Protein AF-A0A932IJT4-F1 (afdb_monomer)

Sequence (212 aa):
MSSQDPFSKDPFSKSPFDTVPESSPKPSPAPLPPPPKVVSPAAEKIEPTYHLGDVSGSDFSRPTSRPRGSKMPWLITLLSLGAAAGFGWYAYFPARSESEAAKSELETTRRANQMLQQQVETLQGSQKELAAEVERREKELASLQATQEELAKKLDAEIQKGNVLIKQVKGELVVDLVDKILFDSGMAELNEQGKEVLRSVGETFIKVPDKV

Radius of gyration: 54.14 Å; Cα contacts (8 Å, |Δi|>4): 41; chains: 1; bounding box: 125×55×126 Å

Secondary structure (DSSP, 8-state):
-----TT---TTS--TT------PPPPPPPPPPPPP-----------------------------PPSS-S-HHHHHHHHHHHHHHHHHHHHGGGGHHHHHHHHHHHHHHHHHHHHHHHHHHHHHHHHHHHHHHHHHHHHHHHHHHHHHHHHHHHHHHHHTT--EEEEETTEEEEE--GGGTB-TT--SBPHHHHHHHHHHHHHHHHS----

Solvent-accessible surface area (backbone atoms only — not comparable to full-atom values): 13828 Å² total; per-residue (Å²): 140,78,92,80,80,93,81,84,74,76,93,71,86,72,69,94,70,85,72,71,76,79,77,71,81,74,78,75,78,77,78,76,77,78,76,81,80,80,76,74,82,72,90,75,84,82,77,88,80,88,78,93,77,91,76,88,85,86,82,90,80,84,82,90,80,85,80,80,92,65,96,52,66,65,53,55,52,50,50,50,51,48,48,52,52,48,48,47,49,67,66,57,62,72,73,53,63,68,56,52,54,54,49,50,52,50,51,52,51,49,50,51,51,51,52,50,51,53,50,52,52,51,52,53,51,52,51,52,52,52,51,52,50,49,54,52,49,52,51,50,50,51,53,51,49,52,49,50,52,51,51,49,51,54,50,51,52,43,42,72,69,68,73,60,56,75,52,84,56,95,93,45,90,46,76,56,74,65,65,79,53,35,24,52,94,94,48,94,57,71,34,76,63,20,53,54,52,54,47,56,52,52,57,53,54,71,72,45,85,80,85,128

Foldseek 3Di:
DDDDDPPPDDVPPDDPPPDDPPPDPDPDPDPDDDDPPPPDDDDDDDDDDDDDDDDDDDDDDDDDDDDPDDPPVVVVVVVVVVVVVVVCCVVVVVPVPVVVVVVVVVVVVVVVVVVVVVVVVVVVVVVVVVVVVVVVVVVVVVVVVVVVVVVVVVVVVVVVVVQFDWDDDDNDTDTDDDPVQQDDPPDPHGDPRNVVSVVVVVVVVVPDDDDD

Structure (mmCIF, N/CA/C/O backbone):
data_AF-A0A932IJT4-F1
#
_entry.id   AF-A0A932IJT4-F1
#
loop_
_atom_site.group_PDB
_atom_site.id
_atom_site.type_symbol
_atom_site.label_atom_id
_atom_site.label_alt_id
_atom_site.label_comp_id
_atom_site.label_asym_id
_atom_site.label_entity_id
_atom_site.label_seq_id
_atom_site.pdbx_PDB_ins_code
_atom_site.Cartn_x
_atom_site.Cartn_y
_atom_site.Cartn_z
_atom_site.occupancy
_atom_site.B_iso_or_equiv
_atom_site.auth_seq_id
_atom_site.auth_comp_id
_atom_site.auth_asym_id
_atom_site.auth_atom_id
_atom_site.pdbx_PDB_model_num
ATOM 1 N N . MET A 1 1 ? -40.597 -35.856 -8.123 1.00 43.28 1 MET A N 1
ATOM 2 C CA . MET A 1 1 ? -39.491 -35.551 -9.063 1.00 43.28 1 MET A CA 1
ATOM 3 C C . MET A 1 1 ? -39.907 -34.310 -9.838 1.00 43.28 1 MET A C 1
ATOM 5 O O . MET A 1 1 ? -41.010 -34.329 -10.347 1.00 43.28 1 MET A O 1
ATOM 9 N N . SER A 1 2 ? -39.203 -33.190 -9.932 1.00 47.78 2 SER A N 1
ATOM 10 C CA . SER A 1 2 ? -37.851 -32.789 -9.554 1.00 47.78 2 SER A CA 1
ATOM 11 C C . SER A 1 2 ? -37.896 -31.261 -9.400 1.00 47.78 2 SER A C 1
ATOM 13 O O . SER A 1 2 ? -38.481 -30.598 -10.255 1.00 47.78 2 SER A O 1
ATOM 15 N N . SER A 1 3 ? -37.333 -30.714 -8.324 1.00 49.69 3 SER A N 1
ATOM 16 C CA . SER A 1 3 ? -37.175 -29.266 -8.136 1.00 49.69 3 SER A CA 1
ATOM 17 C C . SER A 1 3 ? -36.252 -28.691 -9.215 1.00 49.69 3 SER A C 1
ATOM 19 O O . SER A 1 3 ? -35.240 -29.310 -9.542 1.00 49.69 3 SER A O 1
ATOM 21 N N . GLN A 1 4 ? -36.592 -27.527 -9.769 1.00 50.56 4 GLN A N 1
ATOM 22 C CA . GLN A 1 4 ? -35.686 -26.715 -10.585 1.00 50.56 4 GLN A CA 1
ATOM 23 C C . GLN A 1 4 ? -35.496 -25.368 -9.891 1.00 50.56 4 GLN A C 1
ATOM 25 O O . GLN A 1 4 ? -36.427 -24.569 -9.798 1.00 50.56 4 GLN A O 1
ATOM 30 N N . ASP A 1 5 ? -34.286 -25.163 -9.376 1.00 58.66 5 ASP A N 1
ATOM 31 C CA . ASP A 1 5 ? -33.823 -23.920 -8.771 1.00 58.66 5 ASP A CA 1
ATOM 32 C C . ASP A 1 5 ? -33.687 -22.812 -9.832 1.00 58.66 5 ASP A C 1
ATOM 34 O O . ASP A 1 5 ? -33.044 -23.027 -10.864 1.00 58.66 5 ASP A O 1
ATOM 38 N N . PRO A 1 6 ? -34.229 -21.602 -9.604 1.00 55.41 6 PRO A N 1
ATOM 39 C CA . PRO A 1 6 ? -34.163 -20.518 -10.584 1.00 55.41 6 PRO A CA 1
ATOM 40 C C . PRO A 1 6 ? -32.861 -19.690 -10.549 1.00 55.41 6 PRO A C 1
ATOM 42 O O . PRO A 1 6 ? -32.773 -18.687 -11.253 1.00 55.41 6 PRO A O 1
ATOM 45 N N . PHE A 1 7 ? -31.835 -20.086 -9.784 1.00 55.44 7 PHE A N 1
ATOM 46 C CA . PHE A 1 7 ? -30.630 -19.269 -9.545 1.00 55.44 7 PHE A CA 1
ATOM 47 C C . PHE A 1 7 ? -29.293 -19.932 -9.919 1.00 55.44 7 PHE A C 1
ATOM 49 O O . PHE A 1 7 ? -28.269 -19.634 -9.320 1.00 55.44 7 PHE A O 1
ATOM 56 N N . SER A 1 8 ? -29.259 -20.779 -10.951 1.00 54.34 8 SER A N 1
ATOM 57 C CA . SER A 1 8 ? -27.992 -21.306 -11.489 1.00 54.34 8 SER A CA 1
ATOM 58 C C . SER A 1 8 ? -27.699 -20.759 -12.886 1.00 54.34 8 SER A C 1
ATOM 60 O O . SER A 1 8 ? -27.710 -21.482 -13.882 1.00 54.34 8 SER A O 1
ATOM 62 N N . LYS A 1 9 ? -27.450 -19.454 -12.973 1.00 54.09 9 LYS A N 1
ATOM 63 C CA . LYS A 1 9 ? -26.777 -18.848 -14.127 1.00 54.09 9 LYS A CA 1
ATOM 64 C C . LYS A 1 9 ? -25.693 -17.925 -13.604 1.00 54.09 9 LYS A C 1
ATOM 66 O O . LYS A 1 9 ? -25.900 -16.721 -13.530 1.00 54.09 9 LYS A O 1
ATOM 71 N N . ASP A 1 10 ? -24.555 -18.508 -13.250 1.00 55.56 10 ASP A N 1
ATOM 72 C CA . ASP A 1 10 ? -23.318 -17.765 -13.043 1.00 55.56 10 ASP A CA 1
ATOM 73 C C . ASP A 1 10 ? -22.848 -17.213 -14.398 1.00 55.56 10 ASP A C 1
ATOM 75 O O . ASP A 1 10 ? -22.498 -17.996 -15.287 1.00 55.56 10 ASP A O 1
ATOM 79 N N . PRO A 1 11 ? -22.805 -15.886 -14.608 1.00 54.56 11 PRO A N 1
ATOM 80 C CA . PRO A 1 11 ? -22.319 -15.325 -15.864 1.00 54.56 11 PRO A CA 1
ATOM 81 C C . PRO A 1 11 ? -20.782 -15.238 -15.931 1.00 54.56 11 PRO A C 1
ATOM 83 O O . PRO A 1 11 ? -20.250 -14.676 -16.882 1.00 54.56 11 PRO A O 1
ATOM 86 N N . PHE A 1 12 ? -20.052 -15.804 -14.960 1.00 54.16 12 PHE A N 1
ATOM 87 C CA . PHE A 1 12 ? -18.601 -15.613 -14.810 1.00 54.16 12 PHE A CA 1
ATOM 88 C C . PHE A 1 12 ? -17.749 -16.890 -14.926 1.00 54.16 12 PHE A C 1
ATOM 90 O O . PHE A 1 12 ? -16.573 -16.869 -14.582 1.00 54.16 12 PHE A O 1
ATOM 97 N N . SER A 1 13 ? -18.283 -18.001 -15.446 1.00 54.22 13 SER A N 1
ATOM 98 C CA . SER A 1 13 ? -17.541 -19.279 -15.482 1.00 54.22 13 SER A CA 1
ATOM 99 C C . SER A 1 13 ? -16.636 -19.497 -16.708 1.00 54.22 13 SER A C 1
ATOM 101 O O . SER A 1 13 ? -16.227 -20.621 -16.979 1.00 54.22 13 SER A O 1
ATOM 103 N N . LYS A 1 14 ? -16.279 -18.454 -17.466 1.00 53.09 14 LYS A N 1
ATOM 104 C CA . LYS A 1 14 ? -15.161 -18.540 -18.424 1.00 53.09 14 LYS A CA 1
ATOM 105 C C . LYS A 1 14 ? -14.388 -17.234 -18.436 1.00 53.09 14 LYS A C 1
ATOM 107 O O . LYS A 1 14 ? -14.794 -16.269 -19.080 1.00 53.09 14 LYS A O 1
ATOM 112 N N . SER A 1 15 ? -13.279 -17.213 -17.703 1.00 52.88 15 SER A N 1
ATOM 113 C CA . SER A 1 15 ? -12.279 -16.169 -17.860 1.00 52.88 15 SER A CA 1
ATOM 114 C C . SER A 1 15 ? -11.704 -16.279 -19.286 1.00 52.88 15 SER A C 1
ATOM 116 O O . SER A 1 15 ? -11.413 -17.385 -19.746 1.00 52.88 15 SER A O 1
ATOM 118 N N . PRO A 1 16 ? -11.536 -15.176 -20.033 1.00 55.03 16 PRO A N 1
ATOM 119 C CA . PRO A 1 16 ? -10.891 -15.212 -21.346 1.00 55.03 16 PRO A CA 1
ATOM 120 C C . PRO A 1 16 ? -9.361 -15.403 -21.256 1.00 55.03 16 PRO A C 1
ATOM 122 O O . PRO A 1 16 ? -8.675 -15.270 -22.265 1.00 55.03 16 PRO A O 1
ATOM 125 N N . PHE A 1 17 ? -8.821 -15.706 -20.068 1.00 53.97 17 PHE A N 1
ATOM 126 C CA . PHE A 1 17 ? -7.384 -15.790 -19.795 1.00 53.97 17 PHE A CA 1
ATOM 127 C C . PHE A 1 17 ? -6.853 -17.221 -19.625 1.00 53.97 17 PHE A C 1
ATOM 129 O O . PHE A 1 17 ? -5.640 -17.402 -19.552 1.00 53.97 17 PHE A O 1
ATOM 136 N N . ASP A 1 18 ? -7.709 -18.247 -19.658 1.00 49.94 18 ASP A N 1
ATOM 137 C CA . ASP A 1 18 ? -7.291 -19.649 -19.472 1.00 49.94 18 ASP A CA 1
ATOM 138 C C . ASP A 1 18 ? -6.704 -20.308 -20.734 1.00 49.94 18 ASP A C 1
ATOM 140 O O . ASP A 1 18 ? -6.610 -21.528 -20.841 1.00 49.94 18 ASP A O 1
ATOM 144 N N . THR A 1 19 ? -6.284 -19.523 -21.725 1.00 57.25 19 THR A N 1
ATOM 145 C CA . THR A 1 19 ? -5.492 -20.037 -22.849 1.00 57.25 19 THR A CA 1
ATOM 146 C C . THR A 1 19 ? -4.202 -19.247 -22.945 1.00 57.25 19 THR A C 1
ATOM 148 O O . THR A 1 19 ? -4.017 -18.404 -23.818 1.00 57.25 19 THR A O 1
ATOM 151 N N . VAL A 1 20 ? -3.293 -19.531 -22.015 1.00 55.94 20 VAL A N 1
ATOM 152 C CA . VAL A 1 20 ? -1.873 -19.263 -22.227 1.00 55.94 20 VAL A CA 1
ATOM 153 C C . VAL A 1 20 ? -1.434 -20.217 -23.342 1.00 55.94 20 VAL A C 1
ATOM 155 O O . VAL A 1 20 ? -1.495 -21.430 -23.134 1.00 55.94 20 VAL A O 1
ATOM 158 N N . PRO A 1 21 ? -1.035 -19.743 -24.536 1.00 54.41 21 PRO A N 1
ATOM 159 C CA . PRO A 1 21 ? -0.352 -20.621 -25.465 1.00 54.41 21 PRO A CA 1
ATOM 160 C C . PRO A 1 21 ? 0.938 -21.062 -24.780 1.00 54.41 21 PRO A C 1
ATOM 162 O O . PRO A 1 21 ? 1.770 -20.229 -24.415 1.00 54.41 21 PRO A O 1
ATOM 165 N N . GLU A 1 22 ? 1.063 -22.369 -24.566 1.00 56.34 22 GLU A N 1
ATOM 166 C CA . GLU A 1 22 ? 2.286 -23.013 -24.113 1.00 56.34 22 GLU A CA 1
ATOM 167 C C . GLU A 1 22 ? 3.453 -22.458 -24.935 1.00 56.34 22 GLU A C 1
ATOM 169 O O . GLU A 1 22 ? 3.545 -22.679 -26.149 1.00 56.34 22 GLU A O 1
ATOM 174 N N . SER A 1 23 ? 4.299 -21.646 -24.293 1.00 54.50 23 SER A N 1
ATOM 175 C CA . SER A 1 23 ? 5.459 -21.077 -24.957 1.00 54.50 23 SER A CA 1
ATOM 176 C C . SER A 1 23 ? 6.425 -22.226 -25.203 1.00 54.50 23 SER A C 1
ATOM 178 O O . SER A 1 23 ? 7.117 -22.714 -24.312 1.00 54.50 23 SER A O 1
ATOM 180 N N . SER A 1 24 ? 6.403 -22.726 -26.437 1.00 59.03 24 SER A N 1
ATOM 181 C CA . SER A 1 24 ? 7.397 -23.678 -26.906 1.00 59.03 24 SER A CA 1
ATOM 182 C C . SER A 1 24 ? 8.779 -23.096 -26.595 1.00 59.03 24 SER A C 1
ATOM 184 O O . SER A 1 24 ? 9.017 -21.922 -26.912 1.00 59.03 24 SER A O 1
ATOM 186 N N . PRO A 1 25 ? 9.691 -23.858 -25.969 1.00 60.44 25 PRO A N 1
ATOM 187 C CA . PRO A 1 25 ? 11.006 -23.343 -25.641 1.00 60.44 25 PRO A CA 1
ATOM 188 C C . PRO A 1 25 ? 11.696 -22.943 -26.944 1.00 60.44 25 PRO A C 1
ATOM 190 O O . PRO A 1 25 ? 11.925 -23.766 -27.832 1.00 60.44 25 PRO A O 1
ATOM 193 N N . LYS A 1 26 ? 11.993 -21.648 -27.077 1.00 63.03 26 LYS A N 1
ATOM 194 C CA . LYS A 1 26 ? 12.785 -21.113 -28.185 1.00 63.03 26 LYS A CA 1
ATOM 195 C C . LYS A 1 26 ? 14.102 -21.902 -28.229 1.00 63.03 26 LYS A C 1
ATOM 197 O O . LYS A 1 26 ? 14.728 -22.039 -27.174 1.00 63.03 26 LYS A O 1
ATOM 202 N N . PRO A 1 27 ? 14.532 -22.441 -29.386 1.00 61.66 27 PRO A N 1
ATOM 203 C CA . PRO A 1 27 ? 15.786 -23.176 -29.449 1.00 61.66 27 PRO A CA 1
ATOM 204 C C . PRO A 1 27 ? 16.912 -22.263 -28.967 1.00 61.66 27 PRO A C 1
ATOM 206 O O . PRO A 1 27 ? 17.042 -21.125 -29.427 1.00 61.66 27 PRO A O 1
ATOM 209 N N . SER A 1 28 ? 17.678 -22.761 -27.996 1.00 69.44 28 SER A N 1
ATOM 210 C CA . SER A 1 28 ? 18.870 -22.092 -27.480 1.00 69.44 28 SER A CA 1
ATOM 211 C C . SER A 1 28 ? 19.757 -21.676 -28.660 1.00 69.44 28 SER A C 1
ATOM 213 O O . SER A 1 28 ? 19.952 -22.495 -29.567 1.00 69.44 28 SER A O 1
ATOM 215 N N . PRO A 1 29 ? 20.265 -20.429 -28.712 1.00 68.50 29 PRO A N 1
ATOM 216 C CA . PRO A 1 29 ? 21.141 -20.013 -29.796 1.00 68.50 29 PRO A CA 1
ATOM 217 C C . PRO A 1 29 ? 22.346 -20.955 -29.839 1.00 68.50 29 PRO A C 1
ATOM 219 O O . PRO A 1 29 ? 22.983 -21.206 -28.814 1.00 68.50 29 PRO A O 1
ATOM 222 N N . ALA A 1 30 ? 22.624 -21.514 -31.019 1.00 73.00 30 ALA A N 1
ATOM 223 C CA . ALA A 1 30 ? 23.771 -22.388 -31.219 1.00 73.00 30 ALA A CA 1
ATOM 224 C C . ALA A 1 30 ? 25.045 -21.697 -30.695 1.00 73.00 30 ALA A C 1
ATOM 226 O O . ALA A 1 30 ? 25.208 -20.490 -30.909 1.00 73.00 30 ALA A O 1
ATOM 227 N N . PRO A 1 31 ? 25.940 -22.423 -30.001 1.00 72.19 31 PRO A N 1
ATOM 228 C CA . PRO A 1 31 ? 27.178 -21.840 -29.513 1.00 72.19 31 PRO A CA 1
ATOM 229 C C . PRO A 1 31 ? 27.960 -21.257 -30.692 1.00 72.19 31 PRO A C 1
ATOM 231 O O . PRO A 1 31 ? 28.094 -21.895 -31.739 1.00 72.19 31 PRO A O 1
ATOM 234 N N . LEU A 1 32 ? 28.446 -20.026 -30.517 1.00 74.12 32 LEU A N 1
ATOM 235 C CA . LEU A 1 32 ? 29.279 -19.344 -31.502 1.00 74.12 32 LEU A CA 1
ATOM 236 C C . LEU A 1 32 ? 30.446 -20.263 -31.911 1.00 74.12 32 LEU A C 1
ATOM 238 O O . LEU A 1 32 ? 31.033 -20.910 -31.035 1.00 74.12 32 LEU A O 1
ATOM 242 N N . PRO A 1 33 ? 30.803 -20.337 -33.208 1.00 76.56 33 PRO A N 1
ATOM 243 C CA . PRO A 1 33 ? 31.968 -21.105 -33.622 1.00 76.56 33 PRO A CA 1
ATOM 244 C C . PRO A 1 33 ? 33.211 -20.569 -32.893 1.00 76.56 33 PRO A C 1
ATOM 246 O O . PRO A 1 33 ? 33.334 -19.352 -32.710 1.00 76.56 33 PRO A O 1
ATOM 249 N N . PRO A 1 34 ? 34.134 -21.446 -32.454 1.00 73.62 34 PRO A N 1
ATOM 250 C CA . PRO A 1 34 ? 35.344 -20.995 -31.787 1.00 73.62 34 PRO A CA 1
ATOM 251 C C . PRO A 1 34 ? 36.140 -20.078 -32.728 1.00 73.62 34 PRO A C 1
ATOM 253 O O . PRO A 1 34 ? 36.161 -20.321 -33.941 1.00 73.62 34 PRO A O 1
ATOM 256 N N . PRO A 1 35 ? 36.808 -19.036 -32.201 1.00 67.94 35 PRO A N 1
ATOM 257 C CA . PRO A 1 35 ? 37.640 -18.174 -33.026 1.00 67.94 35 PRO A CA 1
ATOM 258 C C . PRO A 1 35 ? 38.721 -19.012 -33.730 1.00 67.94 35 PRO A C 1
ATOM 260 O O . PRO A 1 35 ? 39.213 -19.987 -33.145 1.00 67.94 35 PRO A O 1
ATOM 263 N N . PRO A 1 36 ? 39.115 -18.662 -34.970 1.00 65.50 36 PRO A N 1
ATOM 264 C CA . PRO A 1 36 ? 40.198 -19.360 -35.644 1.00 65.50 36 PRO A CA 1
ATOM 265 C C . PRO A 1 36 ? 41.450 -19.289 -34.768 1.00 65.50 36 PRO A C 1
ATOM 267 O O . PRO A 1 36 ? 41.830 -18.217 -34.293 1.00 65.50 36 PRO A O 1
ATOM 270 N N . LYS A 1 37 ? 42.073 -20.448 -34.520 1.00 59.41 37 LYS A N 1
ATOM 271 C CA . LYS A 1 37 ? 43.321 -20.524 -33.760 1.00 59.41 37 LYS A CA 1
ATOM 272 C C . LYS A 1 37 ? 44.352 -19.647 -34.460 1.00 59.41 37 LYS A C 1
ATOM 274 O O . LYS A 1 37 ? 44.772 -19.950 -35.575 1.00 59.41 37 LYS A O 1
ATOM 279 N N . VAL A 1 38 ? 44.756 -18.572 -33.792 1.00 56.62 38 VAL A N 1
ATOM 280 C CA . VAL A 1 38 ? 45.934 -17.796 -34.169 1.00 56.62 38 VAL A CA 1
ATOM 281 C C . VAL A 1 38 ? 47.129 -18.715 -33.952 1.00 56.62 38 VAL A C 1
ATOM 283 O O . VAL A 1 38 ? 47.596 -18.900 -32.831 1.00 56.62 38 VAL A O 1
ATOM 286 N N . VAL A 1 39 ? 47.583 -19.360 -35.022 1.00 53.09 39 VAL A N 1
ATOM 287 C CA . VAL A 1 39 ? 48.882 -20.022 -35.026 1.00 53.09 39 VAL A CA 1
ATOM 288 C C . VAL A 1 39 ? 49.911 -18.906 -35.136 1.00 53.09 39 VAL A C 1
ATOM 290 O O . VAL A 1 39 ? 50.175 -18.391 -36.220 1.00 53.09 39 VAL A O 1
ATOM 293 N N . SER A 1 40 ? 50.447 -18.488 -33.990 1.00 53.25 40 SER A N 1
ATOM 294 C CA . SER A 1 40 ? 51.690 -17.724 -33.939 1.00 53.25 40 SER A CA 1
ATOM 295 C C . SER A 1 40 ? 52.771 -18.533 -34.664 1.00 53.25 40 SER A C 1
ATOM 297 O O . SER A 1 40 ? 53.006 -19.677 -34.265 1.00 53.25 40 SER A O 1
ATOM 299 N N . PRO A 1 41 ? 53.435 -18.003 -35.706 1.00 47.19 41 PRO A N 1
ATOM 300 C CA . PRO A 1 41 ? 54.552 -18.705 -36.308 1.00 47.19 41 PRO A CA 1
ATOM 301 C C . PRO A 1 41 ? 55.716 -18.668 -35.315 1.00 47.19 41 PRO A C 1
ATOM 303 O O . PRO A 1 41 ? 56.326 -17.626 -35.072 1.00 47.19 41 PRO A O 1
ATOM 306 N N . ALA A 1 42 ? 55.980 -19.819 -34.699 1.00 44.62 42 ALA A N 1
ATOM 307 C CA . ALA A 1 42 ? 57.222 -20.075 -33.999 1.00 44.62 42 ALA A CA 1
ATOM 308 C C . ALA A 1 42 ? 58.373 -19.944 -35.003 1.00 44.62 42 ALA A C 1
ATOM 310 O O . ALA A 1 42 ? 58.299 -20.434 -36.129 1.00 44.62 42 ALA A O 1
ATOM 311 N N . ALA A 1 43 ? 59.418 -19.238 -34.586 1.00 53.31 43 ALA A N 1
ATOM 312 C CA . ALA A 1 43 ? 60.647 -19.086 -35.337 1.00 53.31 43 ALA A CA 1
ATOM 313 C C . ALA A 1 43 ? 61.299 -20.460 -35.542 1.00 53.31 43 ALA A C 1
ATOM 315 O O . ALA A 1 43 ? 61.941 -20.985 -34.634 1.00 53.31 43 ALA A O 1
ATOM 316 N N . GLU A 1 44 ? 61.141 -21.032 -36.734 1.00 46.25 44 GLU A N 1
ATOM 317 C CA . GLU A 1 44 ? 61.867 -22.228 -37.139 1.00 46.25 44 GLU A CA 1
ATOM 318 C C . GLU A 1 44 ? 63.018 -21.825 -38.059 1.00 46.25 44 GLU A C 1
ATOM 320 O O . GLU A 1 44 ? 62.853 -21.235 -39.128 1.00 46.25 44 GLU A O 1
ATOM 325 N N . LYS A 1 45 ? 64.221 -22.060 -37.541 1.00 54.28 45 LYS A N 1
ATOM 326 C CA . LYS A 1 45 ? 65.504 -21.732 -38.142 1.00 54.28 45 LYS A CA 1
ATOM 327 C C . LYS A 1 45 ? 65.758 -22.704 -39.294 1.00 54.28 45 LYS A C 1
ATOM 329 O O . LYS A 1 45 ? 66.056 -23.868 -39.064 1.00 54.28 45 LYS A O 1
ATOM 334 N N . ILE A 1 46 ? 65.633 -22.222 -40.524 1.00 48.16 46 ILE A N 1
ATOM 335 C CA . ILE A 1 46 ? 65.872 -23.019 -41.729 1.00 48.16 46 ILE A CA 1
ATOM 336 C C . ILE A 1 46 ? 67.381 -23.018 -42.020 1.00 48.16 46 ILE A C 1
ATOM 338 O O . ILE A 1 46 ? 67.934 -21.985 -42.397 1.00 48.16 46 ILE A O 1
ATOM 342 N N . GLU A 1 47 ? 68.054 -24.159 -41.849 1.00 48.78 47 GLU A N 1
ATOM 343 C CA . GLU A 1 47 ? 69.357 -24.409 -42.481 1.00 48.78 47 GLU A CA 1
ATOM 344 C C . GLU A 1 47 ? 69.135 -24.955 -43.901 1.00 48.78 47 GLU A C 1
ATOM 346 O O . GLU A 1 47 ? 68.388 -25.922 -44.069 1.00 48.78 47 GLU A O 1
ATOM 351 N N . PRO A 1 48 ? 69.749 -24.376 -44.949 1.00 48.22 48 PRO A N 1
ATOM 352 C CA . PRO A 1 48 ? 69.576 -24.883 -46.301 1.00 48.22 48 PRO A CA 1
ATOM 353 C C . PRO A 1 48 ? 70.542 -26.047 -46.566 1.00 48.22 48 PRO A C 1
ATOM 355 O O . PRO A 1 48 ? 71.753 -25.851 -46.663 1.00 48.22 48 PRO A O 1
ATOM 358 N N . THR A 1 49 ? 70.006 -27.259 -46.735 1.00 49.38 49 THR A N 1
ATOM 359 C CA . THR A 1 49 ? 70.733 -28.374 -47.364 1.00 49.38 49 THR A CA 1
ATOM 360 C C . THR A 1 49 ? 70.439 -28.363 -48.861 1.00 49.38 49 THR A C 1
ATOM 362 O O . THR A 1 49 ? 69.286 -28.428 -49.285 1.00 49.38 49 THR A O 1
ATOM 365 N N . TYR A 1 50 ? 71.493 -28.228 -49.661 1.00 46.50 50 TYR A N 1
ATOM 366 C CA . TYR A 1 50 ? 71.433 -28.139 -51.115 1.00 46.50 50 TYR A CA 1
ATOM 367 C C . TYR A 1 50 ? 71.134 -29.503 -51.741 1.00 46.50 50 TYR A C 1
ATOM 369 O O . TYR A 1 50 ? 71.870 -30.462 -51.514 1.00 46.50 50 TYR A O 1
ATOM 377 N N . HIS A 1 51 ? 70.133 -29.555 -52.619 1.00 49.47 51 HIS A N 1
ATOM 378 C CA . HIS A 1 51 ? 70.047 -30.587 -53.646 1.00 49.47 51 HIS A CA 1
ATOM 379 C C . HIS A 1 51 ? 70.156 -29.943 -55.026 1.00 49.47 51 HIS A C 1
ATOM 381 O O . HIS A 1 51 ? 69.400 -29.044 -55.389 1.00 49.47 51 HIS A O 1
ATOM 387 N N . LEU A 1 52 ? 71.173 -30.406 -55.748 1.00 52.12 52 LEU A N 1
ATOM 388 C CA . LEU A 1 52 ? 71.533 -30.039 -57.107 1.00 52.12 52 LEU A CA 1
ATOM 389 C C . LEU A 1 52 ? 70.500 -30.643 -58.070 1.00 52.12 52 LEU A C 1
ATOM 391 O O . LEU A 1 52 ? 70.342 -31.861 -58.119 1.00 52.12 52 LEU A O 1
ATOM 395 N N . GLY A 1 53 ? 69.810 -29.793 -58.825 1.00 45.25 53 GLY A N 1
ATOM 396 C CA . GLY A 1 53 ? 68.878 -30.184 -59.878 1.00 45.25 53 GLY A CA 1
ATOM 397 C C . GLY A 1 53 ? 68.976 -29.191 -61.026 1.00 45.25 53 GLY A C 1
ATOM 398 O O . GLY A 1 53 ? 68.526 -28.055 -60.911 1.00 45.25 53 GLY A O 1
ATOM 399 N N . ASP A 1 54 ? 69.641 -29.628 -62.087 1.00 52.41 54 ASP A N 1
ATOM 400 C CA . ASP A 1 54 ? 69.841 -28.944 -63.360 1.00 52.41 54 ASP A CA 1
ATOM 401 C C . ASP A 1 54 ? 68.513 -28.767 -64.107 1.00 52.41 54 ASP A C 1
ATOM 403 O O . ASP A 1 54 ? 67.825 -29.755 -64.362 1.00 52.41 54 ASP A O 1
ATOM 407 N N . VAL A 1 55 ? 68.179 -27.526 -64.479 1.00 49.97 55 VAL A N 1
ATOM 408 C CA . VAL A 1 55 ? 67.340 -27.239 -65.649 1.00 49.97 55 VAL A CA 1
ATOM 409 C C . VAL A 1 55 ? 67.840 -25.949 -66.307 1.00 49.97 55 VAL A C 1
ATOM 411 O O . VAL A 1 55 ? 67.533 -24.841 -65.874 1.00 49.97 55 VAL A O 1
ATOM 414 N N . SER A 1 56 ? 68.668 -26.142 -67.334 1.00 42.31 56 SER A N 1
ATOM 415 C CA . SER A 1 56 ? 68.589 -25.543 -68.678 1.00 42.31 56 SER A CA 1
ATOM 416 C C . SER A 1 56 ? 67.919 -24.163 -68.806 1.00 42.31 56 SER A C 1
ATOM 418 O O . SER A 1 56 ? 66.729 -23.986 -68.549 1.00 42.31 56 SER A O 1
ATOM 420 N N . GLY A 1 57 ? 68.713 -23.186 -69.245 1.00 44.22 57 GLY A N 1
ATOM 421 C CA . GLY A 1 57 ? 68.354 -21.774 -69.260 1.00 44.22 57 GLY A CA 1
ATOM 422 C C . GLY A 1 57 ? 67.510 -21.282 -70.433 1.00 44.22 57 GLY A C 1
ATOM 423 O O . GLY A 1 57 ? 67.351 -21.956 -71.441 1.00 44.22 57 GLY A O 1
ATOM 424 N N . SER A 1 58 ? 67.071 -20.030 -70.303 1.00 47.72 58 SER A N 1
ATOM 425 C CA . SER A 1 58 ? 67.317 -18.964 -71.282 1.00 47.72 58 SER A CA 1
ATOM 426 C C . SER A 1 58 ? 66.853 -17.607 -70.729 1.00 47.72 58 SER A C 1
ATOM 428 O O . SER A 1 58 ? 65.796 -17.490 -70.115 1.00 47.72 58 SER A O 1
ATOM 430 N N . ASP A 1 59 ? 67.679 -16.601 -71.006 1.00 43.72 59 ASP A N 1
ATOM 431 C CA . ASP A 1 59 ? 67.365 -15.174 -71.128 1.00 43.72 59 ASP A CA 1
ATOM 432 C C . ASP A 1 59 ? 67.313 -14.283 -69.879 1.00 43.72 59 ASP A C 1
ATOM 434 O O . ASP A 1 59 ? 66.299 -13.892 -69.303 1.00 43.72 59 ASP A O 1
ATOM 438 N N . PHE A 1 60 ? 68.531 -13.851 -69.567 1.00 50.97 60 PHE A N 1
ATOM 439 C CA . PHE A 1 60 ? 68.902 -12.630 -68.881 1.00 50.97 60 PHE A CA 1
ATOM 440 C C . PHE A 1 60 ? 68.370 -11.386 -69.619 1.00 50.97 60 PHE A C 1
ATOM 442 O O . PHE A 1 60 ? 68.743 -11.117 -70.758 1.00 50.97 60 PHE A O 1
ATOM 449 N N . SER A 1 61 ? 67.581 -10.557 -68.937 1.00 50.31 61 SER A N 1
ATOM 450 C CA . SER A 1 61 ? 67.509 -9.114 -69.197 1.00 50.31 61 SER A CA 1
ATOM 451 C C . SER A 1 61 ? 67.012 -8.389 -67.951 1.00 50.31 61 SER A C 1
ATOM 453 O O . SER A 1 61 ? 65.828 -8.390 -67.627 1.00 50.31 61 SER A O 1
ATOM 455 N N . ARG A 1 62 ? 67.939 -7.738 -67.244 1.00 52.09 62 ARG A N 1
ATOM 456 C CA . ARG A 1 62 ? 67.621 -6.574 -66.411 1.00 52.09 62 ARG A CA 1
ATOM 457 C C . ARG A 1 62 ? 67.934 -5.333 -67.236 1.00 52.09 62 ARG A C 1
ATOM 459 O O . ARG A 1 62 ? 69.002 -5.272 -67.843 1.00 52.09 62 ARG A O 1
ATOM 466 N N . PRO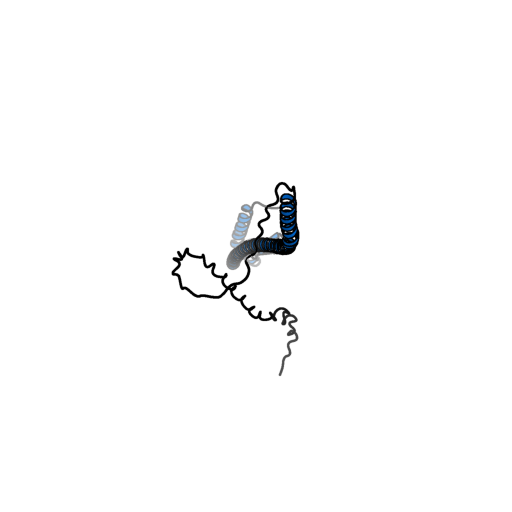 A 1 63 ? 67.113 -4.289 -67.112 1.00 46.88 63 PRO A N 1
ATOM 467 C CA . PRO A 1 63 ? 67.735 -3.029 -66.760 1.00 46.88 63 PRO A CA 1
ATOM 468 C C . PRO A 1 63 ? 67.122 -2.457 -65.488 1.00 46.88 63 PRO A C 1
ATOM 470 O O . PRO A 1 63 ? 65.915 -2.327 -65.309 1.00 46.88 63 PRO A O 1
ATOM 473 N N . THR A 1 64 ? 68.023 -2.099 -64.586 1.00 64.00 64 THR A N 1
ATOM 474 C CA . THR A 1 64 ? 67.789 -1.185 -63.481 1.00 64.00 64 THR A CA 1
ATOM 475 C C . THR A 1 64 ? 67.394 0.188 -64.013 1.00 64.00 64 THR A C 1
ATOM 477 O O . THR A 1 64 ? 68.141 0.780 -64.790 1.00 64.00 64 THR A O 1
ATOM 480 N N . SER A 1 65 ? 66.313 0.761 -63.497 1.00 51.22 65 SER A N 1
ATOM 481 C CA . SER A 1 65 ? 66.081 2.201 -63.600 1.00 51.22 65 SER A CA 1
ATOM 482 C C . SER A 1 65 ? 65.531 2.744 -62.284 1.00 51.22 65 SER A C 1
ATOM 484 O O . SER A 1 65 ? 64.335 2.691 -62.013 1.00 51.22 65 SER A O 1
ATOM 486 N N . ARG A 1 66 ? 66.433 3.295 -61.463 1.00 64.56 66 ARG A N 1
ATOM 487 C CA . ARG A 1 66 ? 66.099 4.366 -60.515 1.00 64.56 66 ARG A CA 1
ATOM 488 C C . ARG A 1 66 ? 66.052 5.674 -61.311 1.00 64.56 66 ARG A C 1
ATOM 490 O O . ARG A 1 66 ? 67.096 6.033 -61.860 1.00 64.56 66 ARG A O 1
ATOM 497 N N . PRO A 1 67 ? 64.947 6.433 -61.349 1.00 55.00 67 PRO A N 1
ATOM 498 C CA . PRO A 1 67 ? 65.026 7.806 -61.804 1.00 55.00 67 PRO A CA 1
ATOM 499 C C . PRO A 1 67 ? 65.408 8.719 -60.633 1.00 55.00 67 PRO A C 1
ATOM 501 O O . PRO A 1 67 ? 64.816 8.696 -59.553 1.00 55.00 67 PRO A O 1
ATOM 504 N N . ARG A 1 68 ? 66.438 9.530 -60.875 1.00 53.25 68 ARG A N 1
ATOM 505 C CA . ARG A 1 68 ? 66.763 10.729 -60.103 1.00 53.25 68 ARG A CA 1
ATOM 506 C C . ARG A 1 68 ? 65.605 11.729 -60.210 1.00 53.25 68 ARG A C 1
ATOM 508 O O . ARG A 1 68 ? 65.061 11.917 -61.290 1.00 53.25 68 ARG A O 1
ATOM 515 N N . GLY A 1 69 ? 65.293 12.393 -59.096 1.00 58.84 69 GLY A N 1
ATOM 516 C CA . GLY A 1 69 ? 64.646 13.708 -59.055 1.00 58.84 69 GLY A CA 1
ATOM 517 C C . GLY A 1 69 ? 63.323 13.854 -59.808 1.00 58.84 69 GLY A C 1
ATOM 518 O O . GLY A 1 69 ? 63.233 14.683 -60.703 1.00 58.84 69 GLY A O 1
ATOM 519 N N . SER A 1 70 ? 62.276 13.128 -59.410 1.00 64.12 70 SER A N 1
ATOM 520 C CA . SER A 1 70 ? 60.910 13.504 -59.786 1.00 64.12 70 SER A CA 1
ATOM 521 C C . SER A 1 70 ? 60.068 13.699 -58.540 1.00 64.12 70 SER A C 1
ATOM 523 O O . SER A 1 70 ? 60.058 12.850 -57.652 1.00 64.12 70 SER A O 1
ATOM 525 N N . LYS A 1 71 ? 59.334 14.812 -58.485 1.00 61.47 71 LYS A N 1
ATOM 526 C CA . LYS A 1 71 ? 58.291 15.089 -57.491 1.00 61.47 71 LYS A CA 1
ATOM 527 C C . LYS A 1 71 ? 57.046 14.227 -57.779 1.00 61.47 71 LYS A C 1
ATOM 529 O O . LYS A 1 71 ? 55.941 14.741 -57.802 1.00 61.47 71 LYS A O 1
ATOM 534 N N . MET A 1 72 ? 57.203 12.934 -58.043 1.00 58.91 72 MET A N 1
ATOM 535 C CA . MET A 1 72 ? 56.105 11.992 -58.293 1.00 58.91 72 MET A CA 1
ATOM 536 C C . MET A 1 72 ? 55.965 10.832 -57.285 1.00 58.91 72 MET A C 1
ATOM 538 O O . MET A 1 72 ? 54.857 10.306 -57.213 1.00 58.91 72 MET A O 1
ATOM 542 N N . PRO A 1 73 ? 56.947 10.451 -56.429 1.00 68.12 73 PRO A N 1
ATOM 543 C CA . PRO A 1 73 ? 56.686 9.428 -55.415 1.00 68.12 73 PRO A CA 1
ATOM 544 C C . PRO A 1 73 ? 55.761 9.948 -54.302 1.00 68.12 73 PRO A C 1
ATOM 546 O O . PRO A 1 73 ? 54.943 9.186 -53.802 1.00 68.12 73 PRO A O 1
ATOM 549 N N . TRP A 1 74 ? 55.801 11.249 -53.978 1.00 71.38 74 TRP A N 1
ATOM 550 C CA . TRP A 1 74 ? 54.896 11.848 -52.981 1.00 71.38 74 TRP A CA 1
ATOM 551 C C . TRP A 1 74 ? 53.432 11.911 -53.449 1.00 71.38 74 TRP A C 1
ATOM 553 O O . TRP A 1 74 ? 52.522 11.856 -52.625 1.00 71.38 74 TRP A O 1
ATOM 563 N N . LEU A 1 75 ? 53.191 11.992 -54.764 1.00 80.62 75 LEU A N 1
ATOM 564 C CA . LEU A 1 75 ? 51.835 11.987 -55.318 1.00 80.62 75 LEU A CA 1
ATOM 565 C C . LEU A 1 75 ? 51.182 10.611 -55.172 1.00 80.62 75 LEU A C 1
ATOM 567 O O . LEU A 1 75 ? 50.018 10.527 -54.798 1.00 80.62 75 LEU A O 1
ATOM 571 N N . ILE A 1 76 ? 51.936 9.530 -55.395 1.00 81.12 76 ILE A N 1
ATOM 572 C CA . ILE A 1 76 ? 51.423 8.161 -55.240 1.00 81.12 76 ILE A CA 1
ATOM 573 C C . ILE A 1 76 ? 51.163 7.849 -53.760 1.00 81.12 76 ILE A C 1
ATOM 575 O O . ILE A 1 76 ? 50.146 7.240 -53.432 1.00 81.12 76 ILE A O 1
ATOM 579 N N . THR A 1 77 ? 52.028 8.302 -52.847 1.00 82.75 77 THR A N 1
ATOM 580 C CA . THR A 1 77 ? 51.800 8.101 -51.407 1.00 82.75 77 THR A CA 1
ATOM 581 C C . THR A 1 77 ? 50.616 8.916 -50.892 1.00 82.75 77 THR A C 1
ATOM 583 O O . THR A 1 77 ? 49.841 8.394 -50.097 1.00 82.75 77 THR A O 1
ATOM 586 N N . LEU A 1 78 ? 50.416 10.153 -51.366 1.00 87.50 78 LEU A N 1
ATOM 587 C CA . LEU A 1 78 ? 49.220 10.938 -51.034 1.00 87.50 78 LEU A CA 1
ATOM 588 C C . LEU A 1 78 ? 47.941 10.333 -51.612 1.00 87.50 78 LEU A C 1
ATOM 590 O O . LEU A 1 78 ? 46.922 10.319 -50.929 1.00 87.50 78 LEU A O 1
ATOM 594 N N . LEU A 1 79 ? 47.991 9.799 -52.833 1.00 89.12 79 LEU A N 1
ATOM 595 C CA . LEU A 1 79 ? 46.849 9.127 -53.446 1.00 89.12 79 LEU A CA 1
ATOM 596 C C .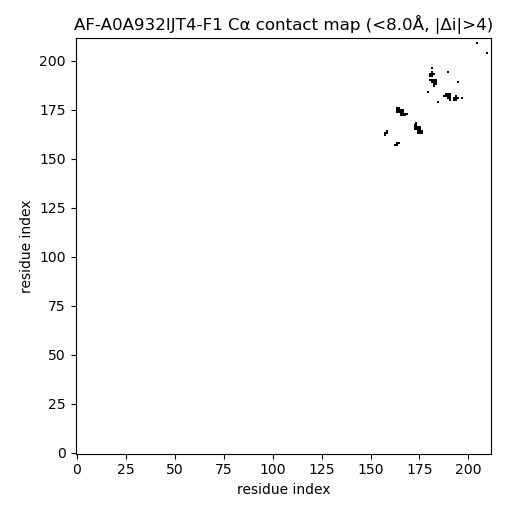 LEU A 1 79 ? 46.475 7.850 -52.682 1.00 89.12 79 LEU A C 1
ATOM 598 O O . LEU A 1 79 ? 45.300 7.618 -52.420 1.00 89.12 79 LEU A O 1
ATOM 602 N N . SER A 1 80 ? 47.465 7.055 -52.273 1.00 85.94 80 SER A N 1
ATOM 603 C CA . SER A 1 80 ? 47.251 5.850 -51.462 1.00 85.94 80 SER A CA 1
ATOM 604 C C . SER A 1 80 ? 46.721 6.183 -50.061 1.00 85.94 80 SER A C 1
ATOM 606 O O . SER A 1 80 ? 45.781 5.548 -49.588 1.00 85.94 80 SER A O 1
ATOM 608 N N . LEU A 1 81 ? 47.243 7.235 -49.418 1.00 90.44 81 LEU A N 1
ATOM 609 C CA . LEU A 1 81 ? 46.749 7.699 -48.119 1.00 90.44 81 LEU A CA 1
ATOM 610 C C . LEU A 1 81 ? 45.323 8.264 -48.218 1.00 90.44 81 LEU A C 1
ATOM 612 O O . LEU A 1 81 ? 44.498 8.002 -47.348 1.00 90.44 81 LEU A O 1
ATOM 616 N N . GLY A 1 82 ? 45.012 8.977 -49.302 1.00 86.69 82 GLY A N 1
ATOM 617 C CA . GLY A 1 82 ? 43.661 9.438 -49.615 1.00 86.69 82 GLY A CA 1
ATOM 618 C C . GLY A 1 82 ? 42.699 8.285 -49.904 1.00 86.69 82 GLY A C 1
ATOM 619 O O . GLY A 1 82 ? 41.565 8.314 -49.441 1.00 86.69 82 GLY A O 1
ATOM 620 N N . ALA A 1 83 ? 43.155 7.237 -50.595 1.00 88.62 83 ALA A N 1
ATOM 621 C CA . ALA A 1 83 ? 42.367 6.033 -50.843 1.00 88.62 83 ALA A CA 1
ATOM 622 C C . ALA A 1 83 ? 42.118 5.232 -49.556 1.00 88.62 83 ALA A C 1
ATOM 624 O O . ALA A 1 83 ? 40.999 4.787 -49.335 1.00 88.62 83 ALA A O 1
ATOM 625 N N . ALA A 1 84 ? 43.108 5.104 -48.667 1.00 85.38 84 ALA A N 1
ATOM 626 C CA . ALA A 1 84 ? 42.939 4.460 -47.364 1.00 85.38 84 ALA A CA 1
ATOM 627 C C . ALA A 1 84 ? 42.022 5.271 -46.433 1.00 85.38 84 ALA A C 1
ATOM 629 O O . ALA A 1 84 ? 41.158 4.700 -45.771 1.00 85.38 84 ALA A O 1
ATOM 630 N N . ALA A 1 85 ? 42.155 6.601 -46.420 1.00 86.25 85 ALA A N 1
ATOM 631 C CA . ALA A 1 85 ? 41.267 7.489 -45.672 1.00 86.25 85 ALA A CA 1
ATOM 632 C C . ALA A 1 85 ? 39.840 7.486 -46.241 1.00 86.25 85 ALA A C 1
ATOM 634 O O . ALA A 1 85 ? 38.880 7.447 -45.478 1.00 86.25 85 ALA A O 1
ATOM 635 N N . GLY A 1 86 ? 39.689 7.470 -47.567 1.00 85.88 86 GLY A N 1
ATOM 636 C CA . GLY A 1 86 ? 38.404 7.384 -48.258 1.00 85.88 86 GLY A CA 1
ATOM 637 C C . GLY A 1 86 ? 37.737 6.021 -48.095 1.00 85.88 86 GLY A C 1
ATOM 638 O O . GLY A 1 86 ? 36.534 5.967 -47.885 1.00 85.88 86 GLY A O 1
ATOM 639 N N . PHE A 1 87 ? 38.501 4.926 -48.111 1.00 83.06 87 PHE A N 1
ATOM 640 C CA . PHE A 1 87 ? 38.003 3.578 -47.831 1.00 83.06 87 PHE A CA 1
ATOM 641 C C . PHE A 1 87 ? 37.624 3.420 -46.358 1.00 83.06 87 PHE A C 1
ATOM 643 O O . PHE A 1 87 ? 36.566 2.880 -46.055 1.00 83.06 87 PHE A O 1
ATOM 650 N N . GLY A 1 88 ? 38.432 3.965 -45.445 1.00 81.50 88 GLY A N 1
ATOM 651 C CA . GLY A 1 88 ? 38.089 4.080 -44.031 1.00 81.50 88 GLY A CA 1
ATOM 652 C C . GLY A 1 88 ? 36.808 4.887 -43.831 1.00 81.50 88 GLY A C 1
ATOM 653 O O . GLY A 1 88 ? 35.904 4.419 -43.157 1.00 81.50 88 GLY A O 1
ATOM 654 N N . TRP A 1 89 ? 36.667 6.046 -44.477 1.00 78.12 89 TRP A N 1
ATOM 655 C CA . TRP A 1 89 ? 35.439 6.844 -44.441 1.00 78.12 89 TRP A CA 1
ATOM 656 C C . TRP A 1 89 ? 34.244 6.076 -45.024 1.00 78.12 89 TRP A C 1
ATOM 658 O O . TRP A 1 89 ? 33.199 5.999 -44.390 1.00 78.12 89 TRP A O 1
ATOM 668 N N . TYR A 1 90 ? 34.397 5.464 -46.198 1.00 81.81 90 TYR A N 1
ATOM 669 C CA . TYR A 1 90 ? 33.338 4.737 -46.902 1.00 81.81 90 TYR A CA 1
ATOM 670 C C . TYR A 1 90 ? 32.865 3.495 -46.132 1.00 81.81 90 TYR A C 1
ATOM 672 O O . TYR A 1 90 ? 31.666 3.242 -46.054 1.00 81.81 90 TYR A O 1
ATOM 680 N N . ALA A 1 91 ? 33.787 2.750 -45.517 1.00 78.25 91 ALA A N 1
ATOM 681 C CA . ALA A 1 91 ? 33.482 1.534 -44.767 1.00 78.25 91 ALA A CA 1
ATOM 682 C C . ALA A 1 91 ? 33.106 1.786 -43.292 1.00 78.25 91 ALA A C 1
ATOM 684 O O . ALA A 1 91 ? 32.362 0.996 -42.718 1.00 78.25 91 ALA A O 1
ATOM 685 N N . TYR A 1 92 ? 33.580 2.870 -42.663 1.00 69.62 92 TYR A N 1
ATOM 686 C CA . TYR A 1 92 ? 33.326 3.169 -41.242 1.00 69.62 92 TYR A CA 1
ATOM 687 C C . TYR A 1 92 ? 32.064 4.014 -41.004 1.00 69.62 92 TYR A C 1
ATOM 689 O O . TYR A 1 92 ? 31.501 3.999 -39.910 1.00 69.62 92 TYR A O 1
ATOM 697 N N . PHE A 1 93 ? 31.589 4.749 -42.012 1.00 67.50 93 PHE A N 1
ATOM 698 C CA . PHE A 1 93 ? 30.394 5.588 -41.897 1.00 67.50 93 PHE A CA 1
ATOM 699 C C . PHE A 1 93 ? 29.071 4.823 -41.645 1.00 67.50 93 PHE A C 1
ATOM 701 O O . PHE A 1 93 ? 28.279 5.306 -40.832 1.00 67.50 93 PHE A O 1
ATOM 708 N N . PRO A 1 94 ? 28.803 3.639 -42.245 1.00 69.69 94 PRO A N 1
ATOM 709 C CA . PRO A 1 94 ? 27.521 2.952 -42.055 1.00 69.69 94 PRO A CA 1
ATOM 710 C C . PRO A 1 94 ? 27.383 2.184 -40.724 1.00 69.69 94 PRO A C 1
ATOM 712 O O . PRO A 1 94 ? 26.281 1.779 -40.377 1.00 69.69 94 PRO A O 1
ATOM 715 N N . ALA A 1 95 ? 28.445 2.023 -39.928 1.00 70.31 95 ALA A N 1
ATOM 716 C CA . ALA A 1 95 ? 28.437 1.171 -38.728 1.00 70.31 95 ALA A CA 1
ATOM 717 C C . ALA A 1 95 ? 27.809 1.803 -37.459 1.00 70.31 95 ALA A C 1
ATOM 719 O O . ALA A 1 95 ? 27.906 1.234 -36.372 1.00 70.31 95 ALA A O 1
ATOM 720 N N . ARG A 1 96 ? 27.186 2.988 -37.548 1.00 64.94 96 ARG A N 1
ATOM 721 C CA . ARG A 1 96 ? 26.600 3.687 -36.381 1.00 64.94 96 ARG A CA 1
ATOM 722 C C . ARG A 1 96 ? 25.088 3.508 -36.232 1.00 64.94 96 ARG A C 1
ATOM 724 O O . ARG A 1 96 ? 24.602 3.562 -35.104 1.00 64.94 96 ARG A O 1
ATOM 731 N N . SER A 1 97 ? 24.352 3.272 -37.319 1.00 69.75 97 SER A N 1
ATOM 732 C CA . SER A 1 97 ? 22.878 3.284 -37.318 1.00 69.75 97 SER A CA 1
ATOM 733 C C . SER A 1 97 ? 22.255 2.143 -36.509 1.00 69.75 97 SER A C 1
ATOM 735 O O . SER A 1 97 ? 21.303 2.375 -35.768 1.00 69.75 97 SER A O 1
ATOM 737 N N . GLU A 1 98 ? 22.818 0.935 -36.575 1.00 75.81 98 GLU A N 1
ATOM 738 C CA . GLU A 1 98 ? 22.311 -0.222 -35.818 1.00 75.81 98 GLU A CA 1
ATOM 739 C C . GLU A 1 98 ? 22.528 -0.064 -34.306 1.00 75.81 98 GLU A C 1
ATOM 741 O O . GLU A 1 98 ? 21.697 -0.477 -33.497 1.00 75.81 98 GLU A O 1
ATOM 746 N N . SER A 1 99 ? 23.611 0.614 -33.909 1.00 73.31 99 SER A N 1
ATOM 747 C CA . SER A 1 99 ? 23.917 0.847 -32.496 1.00 73.31 99 SER A CA 1
ATOM 748 C C . SER A 1 99 ? 22.967 1.852 -31.846 1.00 73.31 99 SER A C 1
ATOM 750 O O . SER A 1 99 ? 22.654 1.717 -30.668 1.00 73.31 99 SER A O 1
ATOM 752 N N . GLU A 1 100 ? 22.481 2.841 -32.600 1.00 80.94 100 GLU A N 1
ATOM 753 C CA . GLU A 1 100 ? 21.548 3.843 -32.077 1.00 80.94 100 GLU A CA 1
ATOM 754 C C . GLU A 1 100 ? 20.146 3.255 -31.889 1.00 80.94 100 GLU A C 1
ATOM 756 O O . GLU A 1 100 ? 19.515 3.500 -30.862 1.00 80.94 100 GLU A O 1
ATOM 761 N N . ALA A 1 101 ? 19.694 2.397 -32.811 1.00 84.12 101 ALA A N 1
ATOM 762 C CA . ALA A 1 101 ? 18.438 1.667 -32.657 1.00 84.12 101 ALA A CA 1
ATOM 763 C C . ALA A 1 101 ? 18.474 0.753 -31.420 1.00 84.12 101 ALA A C 1
ATOM 765 O O . ALA A 1 101 ? 17.601 0.855 -30.557 1.00 84.12 101 ALA A O 1
ATOM 766 N N . ALA A 1 102 ? 19.536 -0.047 -31.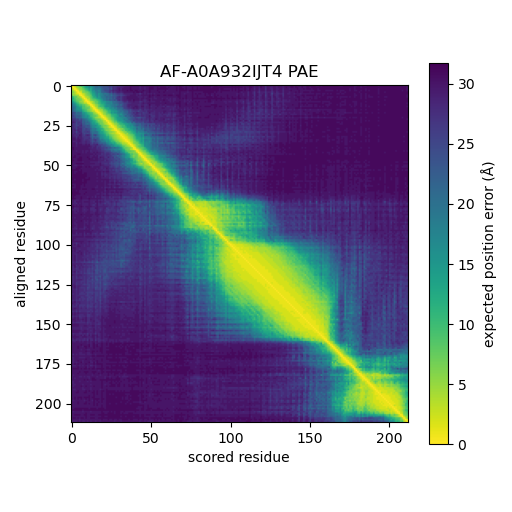272 1.00 86.06 102 ALA A N 1
ATOM 767 C CA . ALA A 1 102 ? 19.710 -0.938 -30.126 1.00 86.06 102 ALA A CA 1
ATOM 768 C C . ALA A 1 102 ? 19.823 -0.181 -28.788 1.00 86.06 102 ALA A C 1
ATOM 770 O O . ALA A 1 102 ? 19.246 -0.599 -27.784 1.00 86.06 102 ALA A O 1
ATOM 771 N N . LYS A 1 103 ? 20.522 0.965 -28.754 1.00 89.88 103 LYS A N 1
ATOM 772 C CA . LYS A 1 103 ? 20.568 1.834 -27.563 1.00 89.88 103 LYS A CA 1
ATOM 773 C C . LYS A 1 103 ? 19.196 2.413 -27.238 1.00 89.88 103 LYS A C 1
ATOM 775 O O . LYS A 1 103 ? 18.818 2.433 -26.072 1.00 89.88 103 LYS A O 1
ATOM 780 N N . SER A 1 104 ? 18.455 2.871 -28.247 1.00 91.38 104 SER A N 1
ATOM 781 C CA . SER A 1 104 ? 17.122 3.441 -28.046 1.00 91.38 104 SER A CA 1
ATOM 782 C C . SER A 1 104 ? 16.157 2.412 -27.458 1.00 91.38 104 SER A C 1
ATOM 784 O O . SER A 1 104 ? 15.435 2.725 -26.516 1.00 91.38 104 SER A O 1
ATOM 786 N N . GLU A 1 105 ? 16.225 1.165 -27.928 1.00 91.62 105 GLU A N 1
ATOM 787 C CA . GLU A 1 105 ? 15.400 0.062 -27.440 1.00 91.62 105 GLU A CA 1
ATOM 788 C C . GLU A 1 105 ? 15.785 -0.348 -26.008 1.00 91.62 105 GLU A C 1
ATOM 790 O O . GLU A 1 105 ? 14.919 -0.605 -25.163 1.00 91.62 105 GLU A O 1
ATOM 795 N N . LEU A 1 106 ? 17.086 -0.348 -25.694 1.00 92.88 106 LEU A N 1
ATOM 796 C CA . LEU A 1 106 ? 17.578 -0.574 -24.336 1.00 92.88 106 LEU A CA 1
ATOM 797 C C . LEU A 1 106 ? 17.083 0.520 -23.383 1.00 92.88 106 LEU A C 1
ATOM 799 O O . LEU A 1 106 ? 16.612 0.212 -22.291 1.00 92.88 106 LEU A O 1
ATOM 803 N N . GLU A 1 107 ? 17.147 1.785 -23.798 1.00 94.75 107 GLU A N 1
ATOM 804 C CA . GLU A 1 107 ? 16.651 2.925 -23.023 1.00 94.75 107 GLU A CA 1
ATOM 805 C C . GLU A 1 107 ? 15.136 2.846 -22.806 1.00 94.75 107 GLU A C 1
ATOM 807 O O . GLU A 1 107 ? 14.667 3.024 -21.681 1.00 94.75 107 GLU A O 1
ATOM 812 N N . THR A 1 108 ? 14.347 2.514 -23.834 1.00 95.12 108 THR A N 1
ATOM 813 C CA . THR A 1 108 ? 12.893 2.344 -23.678 1.00 95.12 108 THR A CA 1
ATOM 814 C C . THR A 1 108 ? 12.559 1.190 -22.745 1.00 95.12 108 THR A C 1
ATOM 816 O O . THR A 1 108 ? 11.716 1.335 -21.862 1.00 95.12 108 THR A O 1
ATOM 819 N N . THR A 1 109 ? 13.263 0.066 -22.879 1.00 94.62 109 THR A N 1
ATOM 820 C CA . THR A 1 109 ? 13.072 -1.110 -22.023 1.00 94.62 109 THR A CA 1
ATOM 821 C C . THR A 1 109 ? 13.492 -0.819 -20.586 1.00 94.62 109 THR A C 1
ATOM 823 O O . THR A 1 109 ? 12.844 -1.259 -19.636 1.00 94.62 109 THR A O 1
ATOM 826 N N . ARG A 1 110 ? 14.558 -0.037 -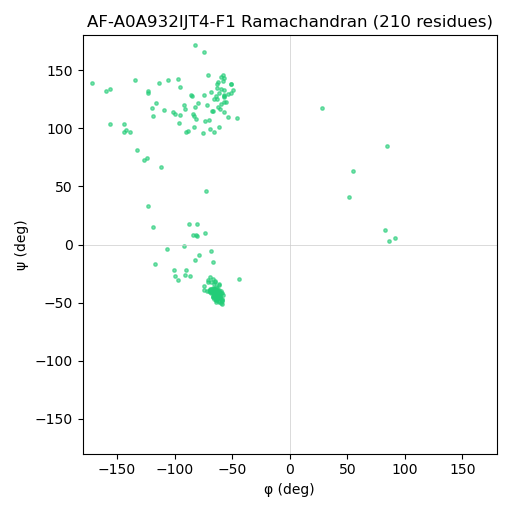20.397 1.00 96.44 110 ARG A N 1
ATOM 827 C CA . ARG A 1 110 ? 15.022 0.398 -19.079 1.00 96.44 110 ARG A CA 1
ATOM 828 C C . ARG A 1 110 ? 14.013 1.327 -18.416 1.00 96.44 110 ARG A C 1
ATOM 830 O O . ARG A 1 110 ? 13.696 1.116 -17.250 1.00 96.44 110 ARG A O 1
ATOM 837 N N . ARG A 1 111 ? 13.462 2.294 -19.155 1.00 96.81 111 ARG A N 1
ATOM 838 C CA . ARG A 1 111 ? 12.393 3.178 -18.662 1.00 96.81 111 ARG A CA 1
ATOM 839 C C . ARG A 1 111 ? 11.140 2.392 -18.300 1.00 96.81 111 ARG A C 1
ATOM 841 O O . ARG A 1 111 ? 10.599 2.599 -17.221 1.00 96.81 111 ARG A O 1
ATOM 848 N N . ALA A 1 112 ? 10.718 1.456 -19.149 1.00 95.31 112 ALA A N 1
ATOM 849 C CA . ALA A 1 112 ? 9.584 0.588 -18.855 1.00 95.31 112 ALA A CA 1
ATOM 850 C C . ALA A 1 112 ? 9.825 -0.224 -17.573 1.00 95.31 112 ALA A C 1
ATOM 852 O O . ALA A 1 112 ? 8.986 -0.210 -16.679 1.00 95.31 112 ALA A O 1
ATOM 853 N N . ASN A 1 113 ? 10.998 -0.849 -17.425 1.00 96.31 113 ASN A N 1
ATOM 854 C CA . ASN A 1 113 ? 11.356 -1.566 -16.199 1.00 96.31 113 ASN A CA 1
ATOM 855 C C . ASN A 1 113 ? 11.362 -0.659 -14.964 1.00 96.31 113 ASN A C 1
ATOM 857 O O . ASN A 1 113 ? 10.846 -1.061 -13.928 1.00 96.31 113 ASN A O 1
ATOM 861 N N . GLN A 1 114 ? 11.889 0.564 -15.062 1.00 97.06 114 GLN A N 1
ATOM 862 C CA . GLN A 1 114 ? 11.852 1.533 -13.962 1.00 97.06 114 GLN A CA 1
ATOM 863 C C . GLN A 1 114 ? 10.415 1.907 -13.583 1.00 97.06 114 GLN A C 1
ATOM 865 O O . GLN A 1 114 ? 10.080 1.928 -12.402 1.00 97.06 114 GLN A O 1
ATOM 870 N N . MET A 1 115 ? 9.544 2.138 -14.568 1.00 96.94 115 MET A N 1
ATOM 871 C CA . MET A 1 115 ? 8.129 2.424 -14.318 1.00 96.94 115 MET A CA 1
ATOM 872 C C . MET A 1 115 ? 7.398 1.228 -13.704 1.00 96.94 115 MET A C 1
ATOM 874 O O . MET A 1 115 ? 6.550 1.411 -12.833 1.00 96.94 115 MET A O 1
ATOM 878 N N . LEU A 1 116 ? 7.703 0.001 -14.135 1.00 96.62 116 LEU A N 1
ATOM 879 C CA . LEU A 1 116 ? 7.153 -1.205 -13.515 1.00 96.62 116 LEU A CA 1
ATOM 880 C C . LEU A 1 116 ? 7.656 -1.361 -12.076 1.00 96.62 116 LEU A C 1
ATOM 882 O O . LEU A 1 116 ? 6.862 -1.658 -11.191 1.00 96.62 116 LEU A O 1
ATOM 886 N N . GLN A 1 117 ? 8.942 -1.115 -11.821 1.00 96.62 117 GLN A N 1
ATOM 887 C CA . GLN A 1 117 ? 9.513 -1.160 -10.472 1.00 96.62 117 GLN A CA 1
ATOM 888 C C . GLN A 1 117 ? 8.847 -0.142 -9.541 1.00 96.62 117 GLN A C 1
ATOM 890 O O . GLN A 1 117 ? 8.439 -0.509 -8.443 1.00 96.62 117 GLN A O 1
ATOM 895 N N . GLN A 1 118 ? 8.644 1.095 -10.000 1.00 96.88 118 GLN A N 1
ATOM 896 C CA . GLN A 1 118 ? 7.930 2.126 -9.239 1.00 96.88 118 GLN A CA 1
ATOM 897 C C . GLN A 1 118 ? 6.475 1.738 -8.950 1.00 96.88 118 GLN A C 1
ATOM 899 O O . GLN A 1 118 ? 5.979 1.965 -7.846 1.00 96.88 118 GLN A O 1
ATOM 904 N N . GLN A 1 119 ? 5.782 1.129 -9.916 1.00 95.75 119 GLN A N 1
ATOM 905 C CA . GLN A 1 119 ? 4.422 0.628 -9.707 1.00 95.75 119 GLN A CA 1
ATOM 906 C C . GLN A 1 119 ? 4.388 -0.503 -8.680 1.00 95.75 119 GLN A C 1
ATOM 908 O O . GLN A 1 119 ? 3.530 -0.491 -7.803 1.00 95.75 119 GLN A O 1
ATOM 913 N N . VAL A 1 120 ? 5.326 -1.451 -8.748 1.00 96.88 120 VAL A N 1
ATOM 914 C CA . VAL A 1 120 ? 5.431 -2.538 -7.766 1.00 96.88 120 VAL A CA 1
ATOM 915 C C . VAL A 1 120 ? 5.687 -1.977 -6.371 1.00 96.88 120 VAL A C 1
ATOM 917 O O . VAL A 1 120 ? 5.010 -2.382 -5.432 1.00 96.88 120 VAL A O 1
ATOM 920 N N . GLU A 1 121 ? 6.603 -1.020 -6.229 1.00 96.75 121 GLU A N 1
ATOM 921 C CA . GLU A 1 121 ? 6.895 -0.382 -4.943 1.00 96.75 121 GLU A CA 1
ATOM 922 C C . GLU A 1 121 ? 5.674 0.366 -4.390 1.00 96.75 121 GLU A C 1
ATOM 924 O O . GLU A 1 121 ? 5.317 0.198 -3.224 1.00 96.75 121 GLU A O 1
ATOM 929 N N . THR A 1 122 ? 4.969 1.111 -5.244 1.00 96.12 122 THR A N 1
ATOM 930 C CA . THR A 1 122 ? 3.741 1.831 -4.870 1.00 96.12 122 THR A CA 1
ATOM 931 C C . THR A 1 122 ? 2.640 0.863 -4.435 1.00 96.12 122 THR A C 1
ATOM 933 O O . THR A 1 122 ? 2.020 1.050 -3.388 1.00 96.12 122 THR A O 1
ATOM 936 N N . LEU A 1 123 ? 2.415 -0.210 -5.200 1.00 95.69 123 LEU A N 1
ATOM 937 C CA . LEU A 1 123 ? 1.416 -1.228 -4.879 1.00 95.69 123 LEU A CA 1
ATOM 938 C C . LEU A 1 123 ? 1.760 -1.959 -3.580 1.00 95.69 123 LEU A C 1
ATOM 940 O O . LEU A 1 123 ? 0.886 -2.143 -2.737 1.00 95.69 123 LEU A O 1
ATOM 944 N N . GLN A 1 124 ? 3.025 -2.325 -3.376 1.00 95.44 124 GLN A N 1
ATOM 945 C CA . GLN A 1 124 ? 3.482 -2.938 -2.129 1.00 95.44 124 GLN A CA 1
ATOM 946 C C . GLN A 1 124 ? 3.336 -1.992 -0.933 1.00 95.44 124 GLN A C 1
ATOM 948 O O . GLN A 1 124 ? 2.937 -2.440 0.141 1.00 95.44 124 GLN A O 1
ATOM 953 N N . GLY A 1 125 ? 3.620 -0.698 -1.111 1.00 96.62 125 GLY A N 1
ATOM 954 C CA . GLY A 1 125 ? 3.374 0.330 -0.100 1.00 96.62 125 GLY A CA 1
ATOM 955 C C . GLY A 1 125 ? 1.897 0.398 0.280 1.00 96.62 125 GLY A C 1
ATOM 956 O O . GLY A 1 125 ? 1.561 0.242 1.452 1.00 96.62 125 GLY A O 1
ATOM 957 N N . SER A 1 126 ? 1.015 0.503 -0.719 1.00 93.44 126 SER A N 1
ATOM 958 C CA . SER A 1 126 ? -0.435 0.543 -0.498 1.00 93.44 126 SER A CA 1
ATOM 959 C C . SER A 1 126 ? -0.969 -0.727 0.174 1.00 93.44 126 SER A C 1
ATOM 961 O O . SER A 1 126 ? -1.787 -0.638 1.082 1.00 93.44 126 SER A O 1
ATOM 963 N N . GLN A 1 127 ? -0.469 -1.914 -0.192 1.00 94.06 127 GLN A N 1
ATOM 964 C CA . GLN A 1 127 ? -0.866 -3.164 0.458 1.00 94.06 127 GLN A CA 1
ATOM 965 C C . GLN A 1 127 ? -0.479 -3.196 1.934 1.00 94.06 127 GLN A C 1
ATOM 967 O O . GLN A 1 127 ? -1.278 -3.625 2.760 1.00 94.06 127 GLN A O 1
ATOM 972 N N . LYS A 1 128 ? 0.734 -2.747 2.277 1.00 95.50 128 LYS A N 1
ATOM 973 C CA . LYS A 1 128 ? 1.186 -2.685 3.673 1.00 95.50 128 LYS A CA 1
ATOM 974 C C . LYS A 1 128 ? 0.348 -1.708 4.489 1.00 95.50 128 LYS A C 1
ATOM 976 O O . LYS A 1 128 ? -0.007 -2.021 5.619 1.00 95.50 128 LYS A O 1
ATOM 981 N N . GLU A 1 129 ? 0.022 -0.554 3.915 1.00 95.50 129 GLU A N 1
ATOM 982 C CA . GLU A 1 129 ? -0.833 0.443 4.559 1.00 95.50 129 GLU A CA 1
ATOM 983 C C . GLU A 1 129 ? -2.252 -0.094 4.786 1.00 95.50 129 GLU A C 1
ATOM 985 O O . GLU A 1 129 ? -2.760 -0.025 5.903 1.00 95.50 129 GLU A O 1
ATOM 990 N N . LEU A 1 130 ? -2.858 -0.715 3.768 1.00 94.75 130 LEU A N 1
ATOM 991 C CA . LEU A 1 130 ? -4.172 -1.347 3.892 1.00 94.75 130 LEU A CA 1
ATOM 992 C C . LEU A 1 130 ? -4.164 -2.483 4.920 1.00 94.75 130 LEU A C 1
ATOM 994 O O . LEU A 1 130 ? -5.085 -2.573 5.724 1.00 94.75 130 LEU A O 1
ATOM 998 N N . ALA A 1 131 ? -3.133 -3.331 4.926 1.00 94.69 131 ALA A N 1
ATOM 999 C CA . ALA A 1 131 ? -3.009 -4.411 5.901 1.00 94.69 131 ALA A CA 1
ATOM 1000 C C . ALA A 1 131 ? -2.907 -3.873 7.338 1.00 94.69 131 ALA A C 1
ATOM 1002 O O . ALA A 1 131 ? -3.575 -4.386 8.233 1.00 94.69 131 ALA A O 1
ATOM 1003 N N . ALA A 1 132 ? -2.127 -2.809 7.552 1.00 95.56 132 ALA A N 1
ATOM 1004 C CA . ALA A 1 132 ? -2.011 -2.161 8.856 1.00 95.56 132 ALA A CA 1
ATOM 1005 C C . ALA A 1 132 ? -3.329 -1.500 9.300 1.00 95.56 132 ALA A C 1
ATOM 1007 O O . ALA A 1 132 ? -3.699 -1.585 10.473 1.00 95.56 132 ALA A O 1
ATOM 1008 N N . GLU A 1 133 ? -4.060 -0.866 8.378 1.00 94.62 133 GLU A N 1
ATOM 1009 C CA . GLU A 1 133 ? -5.376 -0.290 8.670 1.00 94.62 133 GLU A CA 1
ATOM 1010 C C . GLU A 1 133 ? -6.389 -1.383 9.029 1.00 94.62 133 GLU A C 1
ATOM 1012 O O . GLU A 1 133 ? -7.103 -1.238 10.020 1.00 94.62 133 GLU A O 1
ATOM 1017 N N . VAL A 1 134 ? -6.421 -2.496 8.287 1.00 95.00 134 VAL A N 1
ATOM 1018 C CA . VAL A 1 134 ? -7.281 -3.649 8.597 1.00 95.00 134 VAL A CA 1
ATOM 1019 C C . VAL A 1 134 ? -6.964 -4.199 9.984 1.00 95.00 134 VAL A C 1
ATOM 1021 O O . VAL A 1 134 ? -7.876 -4.323 10.794 1.00 95.00 134 VAL A O 1
ATOM 1024 N N . GLU A 1 135 ? -5.691 -4.426 10.317 1.00 94.94 135 GLU A N 1
ATOM 1025 C CA . GLU A 1 135 ? -5.299 -4.911 11.647 1.00 94.94 135 GLU A CA 1
ATOM 1026 C C . GLU A 1 135 ? -5.739 -3.942 12.760 1.00 94.94 135 GLU A C 1
ATOM 1028 O O . GLU A 1 135 ? -6.217 -4.356 13.821 1.00 94.94 135 GLU A O 1
ATOM 1033 N N . ARG A 1 136 ? -5.621 -2.628 12.529 1.00 94.06 136 ARG A N 1
ATOM 1034 C CA . ARG A 1 136 ? -6.091 -1.610 13.478 1.00 94.06 136 ARG A CA 1
ATOM 1035 C C . ARG A 1 136 ? -7.607 -1.676 13.663 1.00 94.06 136 ARG A C 1
ATOM 1037 O O . ARG A 1 136 ? -8.077 -1.615 14.798 1.00 94.06 136 ARG A O 1
ATOM 1044 N N . ARG A 1 137 ? -8.362 -1.816 12.570 1.00 90.56 137 ARG A N 1
ATOM 1045 C CA . ARG A 1 137 ? -9.826 -1.940 12.597 1.00 90.56 137 ARG A CA 1
ATOM 1046 C C . ARG A 1 137 ? -10.280 -3.226 13.265 1.00 90.56 137 ARG A C 1
ATOM 1048 O O . ARG A 1 137 ? -11.225 -3.192 14.040 1.00 90.56 137 ARG A O 1
ATOM 1055 N N . GLU A 1 138 ? -9.596 -4.336 13.028 1.00 92.88 138 GLU A N 1
ATOM 1056 C CA . GLU A 1 138 ? -9.882 -5.605 13.697 1.00 92.88 138 GLU A CA 1
ATOM 1057 C C . GLU A 1 138 ? -9.658 -5.502 15.207 1.00 92.88 138 GLU A C 1
ATOM 1059 O O . GLU A 1 138 ? -10.514 -5.931 15.979 1.00 92.88 138 GLU A O 1
ATOM 1064 N N . LYS A 1 139 ? -8.567 -4.862 15.650 1.00 93.25 139 LYS A N 1
ATOM 1065 C CA . LYS A 1 139 ? -8.330 -4.591 17.079 1.00 93.25 139 LYS A CA 1
ATOM 1066 C C . LYS A 1 139 ? -9.397 -3.680 17.680 1.00 93.25 139 LYS A C 1
ATOM 1068 O O . LYS A 1 139 ? -9.868 -3.943 18.785 1.00 93.25 139 LYS A O 1
ATOM 1073 N N . GLU A 1 140 ? -9.790 -2.629 16.964 1.00 90.50 140 GLU A N 1
ATOM 1074 C CA . GLU A 1 140 ? -10.866 -1.726 17.380 1.00 90.50 140 GLU A CA 1
ATOM 1075 C C . GLU A 1 140 ? -12.183 -2.499 17.537 1.00 90.50 140 GLU A C 1
ATOM 1077 O O . GLU A 1 140 ? -12.788 -2.465 18.607 1.00 90.50 140 GLU A O 1
ATOM 1082 N N . LEU A 1 141 ? -12.573 -3.289 16.534 1.00 91.56 141 LEU A N 1
ATOM 1083 C CA . LEU A 1 141 ? -13.774 -4.123 16.575 1.00 91.56 141 LEU A CA 1
ATOM 1084 C C . LEU A 1 141 ? -13.730 -5.152 17.704 1.00 91.56 141 LEU A C 1
ATOM 1086 O O . LEU A 1 141 ? -14.716 -5.288 18.422 1.00 91.56 141 LEU A O 1
ATOM 1090 N N . ALA A 1 142 ? -12.601 -5.830 17.908 1.00 92.56 142 ALA A N 1
ATOM 1091 C CA . ALA A 1 142 ? -12.436 -6.776 19.006 1.00 92.56 142 ALA A CA 1
ATOM 1092 C C . ALA A 1 142 ? -12.579 -6.083 20.370 1.00 92.56 142 ALA A C 1
ATOM 1094 O O . ALA A 1 142 ? -13.246 -6.602 21.262 1.00 92.56 142 ALA A O 1
ATOM 1095 N N . SER A 1 143 ? -12.013 -4.881 20.529 1.00 90.56 143 SER A N 1
ATOM 1096 C CA . SER A 1 143 ? -12.145 -4.097 21.762 1.00 90.56 143 SER A CA 1
ATOM 1097 C C . SER A 1 143 ? -13.585 -3.632 22.001 1.00 90.56 143 SER A C 1
ATOM 1099 O O . SER A 1 143 ? -14.082 -3.704 23.126 1.00 90.56 143 SER A O 1
ATOM 1101 N N . LEU A 1 144 ? -14.290 -3.225 20.942 1.00 90.69 144 LEU A N 1
ATOM 1102 C CA . LEU A 1 144 ? -15.693 -2.825 21.004 1.00 90.69 144 LEU A CA 1
ATOM 1103 C C . LEU A 1 144 ? -16.593 -4.018 21.326 1.00 90.69 144 LEU A C 1
ATOM 1105 O O . LEU A 1 144 ? -17.511 -3.881 22.129 1.00 90.69 144 LEU A O 1
ATOM 1109 N N . GLN A 1 145 ? -16.319 -5.187 20.744 1.00 89.12 145 GLN A N 1
ATOM 1110 C CA . GLN A 1 145 ? -17.030 -6.427 21.048 1.00 89.12 145 GLN A CA 1
ATOM 1111 C C . GLN A 1 145 ? -16.799 -6.853 22.496 1.00 89.12 145 GLN A C 1
ATOM 1113 O O . GLN A 1 145 ? -17.769 -7.097 23.205 1.00 89.12 145 GLN A O 1
ATOM 1118 N N . ALA A 1 146 ? -15.551 -6.849 22.972 1.00 92.06 146 ALA A N 1
ATOM 1119 C CA . ALA A 1 146 ? -15.233 -7.150 24.366 1.00 92.06 146 ALA A CA 1
ATOM 1120 C C . ALA A 1 146 ? -15.939 -6.184 25.330 1.00 92.06 146 ALA A C 1
ATOM 1122 O O . ALA A 1 146 ? -16.509 -6.612 26.332 1.00 92.06 146 ALA A O 1
ATOM 1123 N N . THR A 1 147 ? -15.968 -4.891 24.993 1.00 89.44 147 THR A N 1
ATOM 1124 C CA . THR A 1 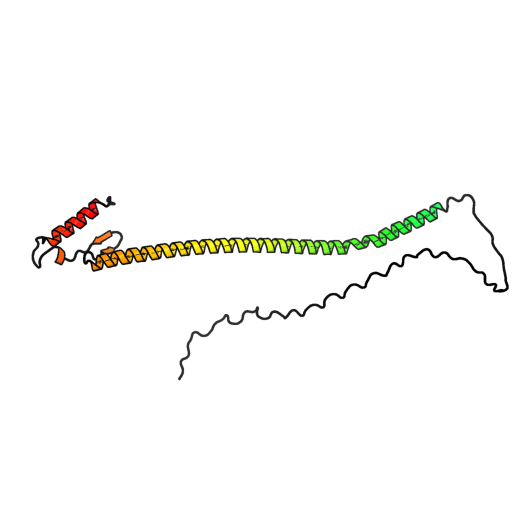147 ? -16.679 -3.875 25.781 1.00 89.44 147 THR A CA 1
ATOM 1125 C C . THR A 1 147 ? -18.187 -4.121 25.760 1.00 89.44 147 THR A C 1
ATOM 1127 O O . THR A 1 147 ? -18.830 -4.054 26.804 1.00 89.44 147 THR A O 1
ATOM 1130 N N . GLN A 1 148 ? -18.768 -4.447 24.600 1.00 89.44 148 GLN A N 1
ATOM 1131 C CA . GLN A 1 148 ? -20.185 -4.801 24.498 1.00 89.44 148 GLN A CA 1
ATOM 1132 C C . GLN A 1 148 ? -20.522 -6.042 25.320 1.00 89.44 148 GLN A C 1
ATOM 1134 O O . GLN A 1 148 ? -21.523 -6.033 26.026 1.00 89.44 148 GLN A O 1
ATOM 1139 N N . GLU A 1 149 ? -19.702 -7.089 25.263 1.00 89.81 149 GLU A N 1
ATOM 1140 C CA . GLU A 1 149 ? -19.906 -8.295 26.063 1.00 89.81 149 GLU A CA 1
ATOM 1141 C C . GLU A 1 149 ? -19.787 -8.015 27.560 1.00 89.81 149 GLU A C 1
ATOM 1143 O O . GLU A 1 149 ? -20.564 -8.549 28.349 1.00 89.81 149 GLU A O 1
ATOM 1148 N N . GLU A 1 150 ? -18.827 -7.186 27.973 1.00 90.31 150 GLU A N 1
ATOM 1149 C CA . GLU A 1 150 ? -18.673 -6.793 29.371 1.00 90.31 150 GLU A CA 1
ATOM 1150 C C . GLU A 1 150 ? -19.883 -5.986 29.853 1.00 90.31 150 GLU A C 1
ATOM 1152 O O . GLU A 1 150 ? -20.423 -6.265 30.926 1.00 90.31 150 GLU A O 1
ATOM 1157 N N . LEU A 1 151 ? -20.341 -5.018 29.055 1.00 88.56 151 LEU A N 1
ATOM 1158 C CA . LEU A 1 151 ? -21.541 -4.239 29.349 1.00 88.56 151 LEU A CA 1
ATOM 1159 C C . LEU A 1 151 ? -22.785 -5.131 29.383 1.00 88.56 151 LEU A C 1
ATOM 1161 O O . LEU A 1 151 ? -23.560 -5.031 30.328 1.00 88.56 151 LEU A O 1
ATOM 1165 N N . ALA A 1 152 ? -22.949 -6.045 28.425 1.00 86.88 152 ALA A N 1
ATOM 1166 C CA . ALA A 1 152 ? -24.059 -6.993 28.390 1.00 86.88 152 ALA A CA 1
ATOM 1167 C C . ALA A 1 152 ? -24.063 -7.899 29.627 1.00 86.88 152 ALA A C 1
ATOM 1169 O O . ALA A 1 152 ? -25.089 -8.022 30.284 1.00 86.88 152 ALA A O 1
ATOM 1170 N N . LYS A 1 153 ? -22.909 -8.454 30.021 1.00 87.81 153 LYS A N 1
ATOM 1171 C CA . LYS A 1 153 ? -22.784 -9.274 31.239 1.00 87.81 153 LYS A CA 1
ATOM 1172 C C . LYS A 1 153 ? -23.089 -8.481 32.506 1.00 87.81 153 LYS A C 1
ATOM 1174 O O . LYS A 1 153 ? -23.742 -9.007 33.403 1.00 87.81 153 LYS A O 1
ATOM 1179 N N . LYS A 1 154 ? -22.621 -7.230 32.602 1.00 81.25 154 LYS A N 1
ATOM 1180 C CA . LYS A 1 154 ? -22.933 -6.348 33.739 1.00 81.25 154 LYS A CA 1
ATOM 1181 C C . LYS A 1 154 ? -24.429 -6.044 33.808 1.00 81.25 154 LYS A C 1
ATOM 1183 O O . LYS A 1 154 ? -24.996 -6.117 34.892 1.00 81.25 154 LYS A O 1
ATOM 1188 N N . LEU A 1 155 ? -25.060 -5.757 32.669 1.00 80.31 155 LEU A N 1
ATOM 1189 C CA . LEU A 1 155 ? -26.499 -5.506 32.587 1.00 80.31 155 LEU A CA 1
ATOM 1190 C C . LEU A 1 155 ? -27.315 -6.764 32.917 1.00 80.31 155 LEU A C 1
ATOM 1192 O O . LEU A 1 155 ? -28.222 -6.680 33.735 1.00 80.31 155 LEU A O 1
ATOM 1196 N N . ASP A 1 156 ? -26.962 -7.931 32.376 1.00 75.19 156 ASP A N 1
ATOM 1197 C CA . ASP A 1 156 ? -27.626 -9.205 32.689 1.00 75.19 156 ASP A CA 1
ATOM 1198 C C . ASP A 1 156 ? -27.494 -9.571 34.170 1.00 75.19 156 ASP A C 1
ATOM 1200 O O . ASP A 1 156 ? -28.462 -10.014 34.786 1.00 75.19 156 ASP A O 1
ATOM 1204 N N . ALA A 1 157 ? -26.318 -9.361 34.771 1.00 74.50 157 ALA A N 1
ATOM 1205 C CA . ALA A 1 157 ? -26.112 -9.594 36.197 1.00 74.50 157 ALA A CA 1
ATOM 1206 C C . ALA A 1 157 ? -26.975 -8.661 37.064 1.00 74.50 157 ALA A C 1
ATOM 1208 O O . ALA A 1 157 ? -27.477 -9.087 38.104 1.00 74.50 157 ALA A O 1
ATOM 1209 N N . GLU A 1 158 ? -27.170 -7.412 36.640 1.00 65.88 158 GLU A N 1
ATOM 1210 C CA . GLU A 1 158 ? -28.010 -6.437 37.344 1.00 65.88 158 GLU A CA 1
ATOM 1211 C C . GLU A 1 158 ? -29.514 -6.723 37.156 1.00 65.88 158 GLU A C 1
ATOM 1213 O O . GLU A 1 158 ? -30.293 -6.602 38.103 1.00 65.88 158 GLU A O 1
ATOM 1218 N N . ILE A 1 159 ? -29.921 -7.207 35.973 1.00 65.44 159 ILE A N 1
ATOM 1219 C CA . ILE A 1 159 ? -31.287 -7.683 35.696 1.00 65.44 159 ILE A CA 1
ATOM 1220 C C . ILE A 1 159 ? -31.595 -8.946 36.513 1.00 65.44 159 ILE A C 1
ATOM 1222 O O . ILE A 1 159 ? -32.657 -9.032 37.127 1.00 65.44 159 ILE A O 1
ATOM 1226 N N . GLN A 1 160 ? -30.676 -9.919 36.568 1.00 60.84 160 GLN A N 1
ATOM 1227 C CA . GLN A 1 160 ? -30.844 -11.149 37.359 1.00 60.84 160 GLN A CA 1
ATOM 1228 C C . GLN A 1 160 ? -30.853 -10.891 38.868 1.00 60.84 160 GLN A C 1
ATOM 1230 O O . GLN A 1 160 ? -31.532 -11.605 39.604 1.00 60.84 160 GLN A O 1
ATOM 1235 N N . LYS A 1 161 ? -30.146 -9.853 39.332 1.00 63.03 161 LYS A N 1
ATOM 1236 C CA . LYS A 1 161 ? -30.257 -9.350 40.709 1.00 63.03 161 LYS A CA 1
ATOM 1237 C C . LYS A 1 161 ? -31.604 -8.685 41.006 1.00 63.03 161 LYS A C 1
ATOM 1239 O O . LYS A 1 161 ? -31.865 -8.378 42.163 1.00 63.03 161 LYS A O 1
ATOM 1244 N N . GLY A 1 162 ? -32.469 -8.530 40.001 1.00 50.41 162 GLY A N 1
ATOM 1245 C CA . GLY A 1 162 ? -33.869 -8.155 40.166 1.00 50.41 162 GLY A CA 1
ATOM 1246 C C . GLY A 1 162 ? -34.115 -6.660 40.325 1.00 50.41 162 GLY A C 1
ATOM 1247 O O . GLY A 1 162 ? -35.227 -6.292 40.696 1.00 50.41 162 GLY A O 1
ATOM 1248 N N . ASN A 1 163 ? -33.124 -5.801 40.048 1.00 47.38 163 ASN A N 1
ATOM 1249 C CA . ASN A 1 163 ? -33.193 -4.421 40.522 1.00 47.38 163 ASN A CA 1
ATOM 1250 C C . ASN A 1 163 ? -33.632 -3.352 39.513 1.00 47.38 163 ASN A C 1
ATOM 1252 O O . ASN A 1 163 ? -34.140 -2.343 39.990 1.00 47.38 163 ASN A O 1
ATOM 1256 N N . VAL A 1 164 ? -33.540 -3.499 38.179 1.00 49.47 164 VAL A N 1
ATOM 1257 C CA . VAL A 1 164 ? -34.059 -2.446 37.267 1.00 49.47 164 VAL A CA 1
ATOM 1258 C C . VAL A 1 164 ? -34.345 -2.935 35.835 1.00 49.47 164 VAL A C 1
ATOM 1260 O O . VAL A 1 164 ? -33.474 -3.510 35.185 1.00 49.47 164 VAL A O 1
ATOM 1263 N N . LEU A 1 165 ? -35.527 -2.611 35.289 1.00 48.09 165 LEU A N 1
ATOM 1264 C CA . LEU A 1 165 ? -35.816 -2.667 33.848 1.00 48.09 165 LEU A CA 1
ATOM 1265 C C . LEU A 1 165 ? -35.477 -1.299 33.217 1.00 48.09 165 LEU A C 1
ATOM 1267 O O . LEU A 1 165 ? -36.265 -0.359 33.287 1.00 48.09 165 LEU A O 1
ATOM 1271 N N . ILE A 1 166 ? -34.289 -1.148 32.627 1.00 53.62 166 ILE A N 1
ATOM 1272 C CA . ILE A 1 166 ? -33.889 0.107 31.965 1.00 53.62 166 ILE A CA 1
ATOM 1273 C C . ILE A 1 166 ? -34.281 0.042 30.486 1.00 53.62 166 ILE A C 1
ATOM 1275 O O . ILE A 1 166 ? -33.747 -0.771 29.731 1.00 53.62 166 ILE A O 1
ATOM 1279 N N . LYS A 1 167 ? -35.190 0.922 30.049 1.00 54.50 167 LYS A N 1
ATOM 1280 C CA . LYS A 1 167 ? -35.487 1.154 28.625 1.00 54.50 167 LYS A CA 1
ATOM 1281 C C . LYS A 1 167 ? -34.948 2.526 28.230 1.0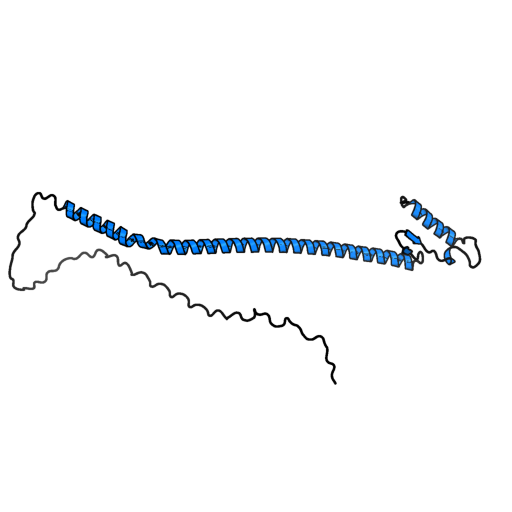0 54.50 167 LYS A C 1
ATOM 1283 O O . LYS A 1 167 ? -35.419 3.546 28.718 1.00 54.50 167 LYS A O 1
ATOM 1288 N N . GLN A 1 168 ? -33.968 2.560 27.331 1.00 45.53 168 GLN A N 1
ATOM 1289 C CA . GLN A 1 168 ? -33.426 3.811 26.804 1.00 45.53 168 GLN A CA 1
ATOM 1290 C C . GLN A 1 168 ? -34.356 4.330 25.695 1.00 45.53 168 GLN A C 1
ATOM 1292 O O . GLN A 1 168 ? -34.428 3.748 24.613 1.00 45.53 168 GLN A O 1
ATOM 1297 N N . VAL A 1 169 ? -35.105 5.403 25.967 1.00 48.12 169 VAL A N 1
ATOM 1298 C CA . VAL A 1 169 ? -36.011 6.037 24.996 1.00 48.12 169 VAL A CA 1
ATOM 1299 C C . VAL A 1 169 ? -35.554 7.480 24.785 1.00 48.12 169 VAL A C 1
ATOM 1301 O O . VAL A 1 169 ? -35.557 8.278 25.710 1.00 48.12 169 VAL A O 1
ATOM 1304 N N . LYS A 1 170 ? -35.153 7.817 23.551 1.00 41.41 170 LYS A N 1
ATOM 1305 C CA . LYS A 1 170 ? -34.906 9.197 23.077 1.00 41.41 170 LYS A CA 1
ATOM 1306 C C . LYS A 1 170 ? -33.976 10.072 23.948 1.00 41.41 170 LYS A C 1
ATOM 1308 O O . LYS A 1 170 ? -34.207 11.267 24.070 1.00 41.41 170 LYS A O 1
ATOM 1313 N N . GLY A 1 171 ? -32.889 9.508 24.472 1.00 52.28 171 GLY A N 1
ATOM 1314 C CA . GLY A 1 171 ? -31.849 10.289 25.160 1.00 52.28 171 GLY A CA 1
ATOM 1315 C C . GLY A 1 171 ? -32.101 10.545 26.646 1.00 52.28 171 GLY A C 1
ATOM 1316 O O . GLY A 1 171 ? -31.264 11.171 27.285 1.00 52.28 171 GLY A O 1
ATOM 1317 N N . GLU A 1 172 ? -33.185 10.005 27.205 1.00 47.03 172 GLU A N 1
ATOM 1318 C CA . GLU A 1 172 ? -33.476 10.040 28.639 1.00 47.03 172 GLU A CA 1
ATOM 1319 C C . GLU A 1 172 ? -33.410 8.623 29.229 1.00 47.03 172 GLU A C 1
ATOM 1321 O O . GLU A 1 172 ? -33.841 7.637 28.616 1.00 47.03 172 GLU A O 1
ATOM 1326 N N . LEU A 1 173 ? -32.820 8.511 30.421 1.00 53.44 173 LEU A N 1
ATOM 1327 C CA . LEU A 1 173 ? -32.760 7.263 31.176 1.00 53.44 173 LEU A CA 1
ATOM 1328 C C . LEU A 1 173 ? -34.073 7.098 31.950 1.00 53.44 173 LEU A C 1
ATOM 1330 O O . LEU A 1 173 ? -34.256 7.713 32.997 1.00 53.44 173 LEU A O 1
ATOM 1334 N N . VAL A 1 174 ? -34.984 6.268 31.439 1.00 53.19 174 VAL A N 1
ATOM 1335 C CA . VAL A 1 174 ? -36.247 5.949 32.120 1.00 53.19 174 VAL A CA 1
ATOM 1336 C C . VAL A 1 174 ? -36.072 4.652 32.906 1.00 53.19 174 VAL A C 1
ATOM 1338 O O . VAL A 1 174 ? -35.887 3.574 32.334 1.00 53.19 174 VAL A O 1
ATOM 1341 N N . VAL A 1 175 ? -36.094 4.779 34.231 1.00 57.28 175 VAL A N 1
ATOM 1342 C CA . VAL A 1 175 ? -35.987 3.681 35.196 1.00 57.28 175 VAL A CA 1
ATOM 1343 C C . VAL A 1 175 ? -37.409 3.301 35.612 1.00 57.28 175 VAL A C 1
ATOM 1345 O O . VAL A 1 175 ? -38.051 4.039 36.354 1.00 57.28 175 VAL A O 1
ATOM 1348 N N . ASP A 1 176 ? -37.921 2.182 35.096 1.00 54.59 176 ASP A N 1
ATOM 1349 C CA . ASP A 1 176 ? -39.248 1.664 35.451 1.00 54.59 176 ASP A CA 1
ATOM 1350 C C . ASP A 1 176 ? -39.101 0.747 36.677 1.00 54.59 176 ASP A C 1
ATOM 1352 O O . ASP A 1 176 ? -38.658 -0.402 36.566 1.00 54.59 176 ASP A O 1
ATOM 1356 N N . LEU A 1 177 ? -39.367 1.289 37.871 1.00 59.06 177 LEU A N 1
ATOM 1357 C CA . LEU A 1 177 ? -39.409 0.503 39.104 1.00 59.06 177 LEU A CA 1
ATOM 1358 C C . LEU A 1 177 ? -40.783 -0.159 39.199 1.00 59.06 177 LEU A C 1
ATOM 1360 O O . LEU A 1 177 ? -41.802 0.519 39.297 1.00 59.06 177 LEU A O 1
ATOM 1364 N N . VAL A 1 178 ? -40.814 -1.492 39.207 1.00 57.72 178 VAL A N 1
ATOM 1365 C CA . VAL A 1 178 ? -42.064 -2.239 39.373 1.00 57.72 178 VAL A CA 1
ATOM 1366 C C . VAL A 1 178 ? -42.658 -1.931 40.753 1.00 57.72 178 VAL A C 1
ATOM 1368 O O . VAL A 1 178 ? -42.014 -2.155 41.777 1.00 57.72 178 VAL A O 1
ATOM 1371 N N . ASP A 1 179 ? -43.917 -1.487 40.763 1.00 53.56 179 ASP A N 1
ATOM 1372 C CA . ASP A 1 179 ? -44.723 -1.031 41.915 1.00 53.56 179 ASP A CA 1
ATOM 1373 C C . ASP A 1 179 ? -44.619 -1.920 43.176 1.00 53.56 179 ASP A C 1
ATOM 1375 O O . ASP A 1 179 ? -44.679 -1.450 44.311 1.00 53.56 179 ASP A O 1
ATOM 1379 N N . LYS A 1 180 ? -44.385 -3.225 42.980 1.00 56.16 180 LYS A N 1
ATOM 1380 C CA . LYS A 1 180 ? -44.275 -4.232 44.048 1.00 56.16 180 LYS A CA 1
ATOM 1381 C C . LYS A 1 180 ? -43.062 -4.077 44.969 1.00 56.16 180 LYS A C 1
ATOM 1383 O O . LYS A 1 180 ? -43.024 -4.742 45.998 1.00 56.16 180 LYS A O 1
ATOM 1388 N N . ILE A 1 181 ? -42.064 -3.281 44.589 1.00 57.22 181 ILE A N 1
ATOM 1389 C CA . ILE A 1 181 ? -40.856 -3.070 45.403 1.00 57.22 181 ILE A CA 1
ATOM 1390 C C . ILE A 1 181 ? -41.028 -1.869 46.339 1.00 57.22 181 ILE A C 1
ATOM 1392 O O . ILE A 1 181 ? -40.401 -1.829 47.392 1.00 57.22 181 ILE A O 1
ATOM 1396 N N . LEU A 1 182 ? -41.878 -0.902 45.978 1.00 63.12 182 LEU A N 1
ATOM 1397 C CA . LEU A 1 182 ? -42.018 0.348 46.726 1.00 63.12 182 LEU A CA 1
ATOM 1398 C C . LEU A 1 182 ? -43.198 0.331 47.701 1.00 63.12 182 LEU A C 1
ATOM 1400 O O . LEU A 1 182 ? -43.120 0.960 48.756 1.00 63.12 182 LEU A O 1
ATOM 1404 N N . PHE A 1 183 ? -44.261 -0.402 47.373 1.00 71.94 183 PHE A N 1
ATOM 1405 C CA . PHE A 1 183 ? -45.510 -0.382 48.124 1.00 71.94 183 PHE A CA 1
ATOM 1406 C C . PHE A 1 183 ? -46.03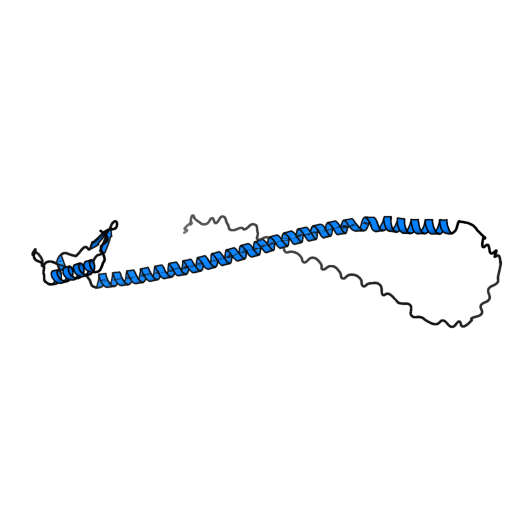9 -1.794 48.366 1.00 71.94 183 PHE A C 1
ATOM 1408 O O . PHE A 1 183 ? -46.004 -2.658 47.485 1.00 71.94 183 PHE A O 1
ATOM 1415 N N . ASP A 1 184 ? -46.589 -2.019 49.558 1.00 71.81 184 ASP A N 1
ATOM 1416 C CA . ASP A 1 184 ? -47.380 -3.218 49.817 1.00 71.81 184 ASP A CA 1
ATOM 1417 C C . ASP A 1 184 ? -48.717 -3.122 49.065 1.00 71.81 184 ASP A C 1
ATOM 1419 O O . ASP A 1 184 ? -49.278 -2.039 48.887 1.00 71.81 184 ASP A O 1
ATOM 1423 N N . SER A 1 185 ? -49.240 -4.258 48.594 1.00 68.00 185 SER A N 1
ATOM 1424 C CA . SER A 1 185 ? -50.415 -4.297 47.711 1.00 68.00 185 SER A CA 1
ATOM 1425 C C . SER A 1 185 ? -51.614 -3.534 48.295 1.00 68.00 185 SER A C 1
ATOM 1427 O O . SER A 1 185 ? -52.263 -4.010 49.225 1.00 68.00 185 SER A O 1
ATOM 1429 N N . GLY A 1 186 ? -51.952 -2.391 47.690 1.00 72.50 186 GLY A N 1
ATOM 1430 C CA . GLY A 1 186 ? -53.097 -1.556 48.073 1.00 72.50 186 GLY A CA 1
ATOM 1431 C C . GLY A 1 186 ? -52.796 -0.452 49.093 1.00 72.50 186 GLY A C 1
ATOM 1432 O O . GLY A 1 186 ? -53.727 0.232 49.512 1.00 72.50 186 GLY A O 1
ATOM 1433 N N . MET A 1 187 ? -51.532 -0.254 49.473 1.00 70.12 187 MET A N 1
ATOM 1434 C CA . MET A 1 187 ? -51.092 0.846 50.332 1.00 70.12 187 MET A CA 1
ATOM 1435 C C . MET A 1 187 ? -50.351 1.903 49.506 1.00 70.12 187 MET A C 1
ATOM 1437 O O . MET A 1 187 ? -49.599 1.570 48.600 1.00 70.12 187 MET A O 1
ATOM 1441 N N . ALA A 1 188 ? -50.552 3.185 49.823 1.00 72.81 188 ALA A N 1
ATOM 1442 C CA . ALA A 1 188 ? -49.821 4.298 49.198 1.00 72.81 188 ALA A CA 1
ATOM 1443 C C . ALA A 1 188 ? -48.549 4.690 49.976 1.00 72.81 188 ALA A C 1
ATOM 1445 O O . ALA A 1 188 ? -47.843 5.623 49.598 1.00 72.81 188 ALA A O 1
ATOM 1446 N N . GLU A 1 189 ? -48.281 4.015 51.095 1.00 76.19 189 GLU A N 1
ATOM 1447 C CA . GLU A 1 189 ? -47.137 4.280 51.960 1.00 76.19 189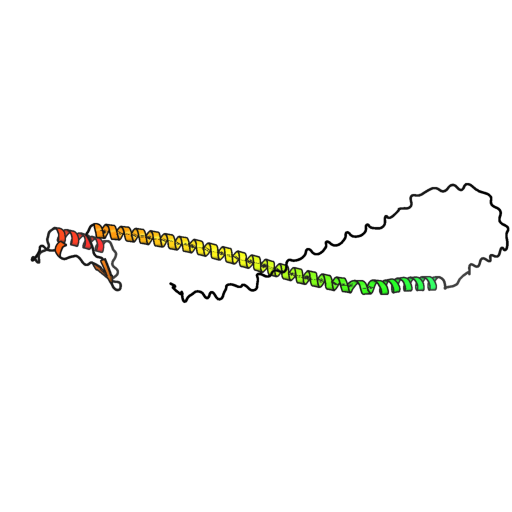 GLU A CA 1
ATOM 1448 C C . GLU A 1 189 ? -45.972 3.351 51.612 1.00 76.19 189 GLU A C 1
ATOM 1450 O O . GLU A 1 189 ? -46.165 2.156 51.383 1.00 76.19 189 GLU A O 1
ATOM 1455 N N . LEU A 1 190 ? -44.765 3.921 51.548 1.00 79.06 190 LEU A N 1
ATOM 1456 C CA . LEU A 1 190 ? -43.554 3.201 51.163 1.00 79.06 190 LEU A CA 1
ATOM 1457 C C . LEU A 1 190 ? -43.231 2.102 52.178 1.00 79.06 190 LEU A C 1
ATOM 1459 O O . LEU A 1 190 ? -43.077 2.387 53.372 1.00 79.06 190 LEU A O 1
ATOM 1463 N N . ASN A 1 191 ? -43.042 0.874 51.697 1.00 80.19 191 ASN A N 1
ATOM 1464 C CA . ASN A 1 191 ? -42.538 -0.210 52.532 1.00 80.19 191 ASN A CA 1
ATOM 1465 C C . ASN A 1 191 ? -41.024 -0.044 52.790 1.00 80.19 191 ASN A C 1
ATOM 1467 O O . ASN A 1 191 ? -40.338 0.775 52.169 1.00 80.19 191 ASN A O 1
ATOM 1471 N N . GLU A 1 192 ? -40.489 -0.788 53.760 1.00 79.25 192 GLU A N 1
ATOM 1472 C CA . GLU A 1 192 ? -39.086 -0.636 54.180 1.00 79.25 192 GLU A CA 1
ATOM 1473 C C . GLU A 1 192 ? -38.092 -0.937 53.045 1.00 79.25 192 GLU A C 1
ATOM 1475 O O . GLU A 1 192 ? -37.084 -0.244 52.910 1.00 79.25 192 GLU A O 1
ATOM 1480 N N . GLN A 1 193 ? -38.415 -1.896 52.171 1.00 73.38 193 GLN A N 1
ATOM 1481 C CA . GLN A 1 193 ? -37.603 -2.218 50.993 1.00 73.38 193 GLN A CA 1
ATOM 1482 C C . GLN A 1 193 ? -37.605 -1.070 49.972 1.00 73.38 193 GLN A C 1
ATOM 1484 O O . GLN A 1 193 ? -36.558 -0.705 49.439 1.00 73.38 193 GLN A O 1
ATOM 1489 N N . GLY A 1 194 ? -38.753 -0.426 49.762 1.00 75.81 194 GLY A N 1
ATOM 1490 C CA . GLY A 1 194 ? -38.895 0.717 48.873 1.00 75.81 194 GLY A CA 1
ATOM 1491 C C . GLY A 1 194 ? -38.088 1.935 49.305 1.00 75.81 194 GLY A C 1
ATOM 1492 O O . GLY A 1 194 ? -37.487 2.616 48.472 1.00 75.81 194 GLY A O 1
ATOM 1493 N N . LYS A 1 195 ? -38.007 2.187 50.617 1.00 81.75 195 LYS A N 1
ATOM 1494 C CA . LYS A 1 195 ? -37.178 3.267 51.179 1.00 81.75 195 LYS A CA 1
ATOM 1495 C C . LYS A 1 195 ? -35.690 3.043 50.909 1.00 81.75 195 LYS A C 1
ATOM 1497 O O . LYS A 1 195 ? -34.977 3.998 50.597 1.00 81.75 195 LYS A O 1
ATOM 1502 N N . GLU A 1 196 ? -35.217 1.804 51.018 1.00 77.81 196 GLU A N 1
ATOM 1503 C CA . GLU A 1 196 ? -33.816 1.449 50.774 1.00 77.81 196 GLU A CA 1
ATOM 1504 C C . GLU A 1 196 ? -33.441 1.596 49.292 1.00 77.81 196 GLU A C 1
ATOM 1506 O O . GLU A 1 196 ? -32.408 2.186 48.962 1.00 77.81 196 GLU A O 1
ATOM 1511 N N . VAL A 1 197 ? -34.327 1.164 48.392 1.00 76.12 197 VAL A N 1
ATOM 1512 C CA . VAL A 1 197 ? -34.136 1.299 46.942 1.00 76.12 197 VAL A CA 1
ATOM 1513 C C . VAL A 1 197 ? -34.095 2.769 46.518 1.00 76.12 197 VAL A C 1
ATOM 1515 O O . VAL A 1 197 ? -33.157 3.182 45.832 1.00 76.12 197 VAL A O 1
ATOM 1518 N N . LEU A 1 198 ? -35.044 3.595 46.974 1.00 81.62 198 LEU A N 1
ATOM 1519 C CA . LEU A 1 198 ? -35.049 5.032 46.664 1.00 81.62 198 LEU A CA 1
ATOM 1520 C C . LEU A 1 198 ? -33.802 5.749 47.199 1.00 81.62 198 LEU A C 1
ATOM 1522 O O . LEU A 1 198 ? -33.285 6.661 46.548 1.00 81.62 198 LEU A O 1
ATOM 1526 N N . ARG A 1 199 ? -33.273 5.316 48.349 1.00 82.06 199 ARG A N 1
ATOM 1527 C CA . ARG A 1 199 ? -32.021 5.845 48.904 1.00 82.06 199 ARG A CA 1
ATOM 1528 C C . ARG A 1 199 ? -30.821 5.520 48.017 1.00 82.06 199 ARG A C 1
ATOM 1530 O O . ARG A 1 199 ? -30.034 6.414 47.718 1.00 82.06 199 ARG A O 1
ATOM 1537 N N . SER A 1 200 ? -30.701 4.271 47.565 1.00 76.44 200 SER A N 1
ATOM 1538 C CA . SER A 1 200 ? -29.608 3.828 46.689 1.00 76.44 200 SER A CA 1
ATOM 1539 C C . SER A 1 200 ? -29.602 4.576 45.349 1.00 76.44 200 SER A C 1
ATOM 1541 O O . SER A 1 200 ? -28.550 5.021 44.875 1.00 76.44 200 SER A O 1
ATOM 1543 N N . VAL A 1 201 ? -30.788 4.798 44.775 1.00 75.88 201 VAL A N 1
ATOM 1544 C CA . VAL A 1 201 ? -30.950 5.598 43.555 1.00 75.88 201 VAL A CA 1
ATOM 1545 C C . VAL A 1 201 ? -30.532 7.050 43.805 1.00 75.88 201 VAL A C 1
ATOM 1547 O O . VAL A 1 201 ? -29.695 7.570 43.069 1.00 75.88 201 VAL A O 1
ATOM 1550 N N . GLY A 1 202 ? -31.018 7.687 44.877 1.00 76.00 202 GLY A N 1
ATOM 1551 C CA . GLY A 1 202 ? -30.630 9.057 45.232 1.00 76.00 202 GLY A CA 1
ATOM 1552 C C . GLY A 1 202 ? -29.119 9.232 45.440 1.00 76.00 202 GLY A C 1
ATOM 1553 O O . GLY A 1 202 ? -28.524 10.174 44.921 1.00 76.00 202 GLY A O 1
ATOM 1554 N N . GLU A 1 203 ? -28.465 8.295 46.130 1.00 79.38 203 GLU A N 1
ATOM 1555 C CA . GLU A 1 203 ? -27.008 8.311 46.324 1.00 79.38 203 GLU A CA 1
ATOM 1556 C C . GLU A 1 203 ? -26.223 8.138 45.017 1.00 79.38 203 GLU A C 1
ATOM 1558 O O . GLU A 1 203 ? -25.121 8.676 44.882 1.00 79.38 203 GLU A O 1
ATOM 1563 N N . THR A 1 204 ? -26.774 7.400 44.052 1.00 71.25 204 THR A N 1
ATOM 1564 C CA . THR A 1 204 ? -26.162 7.217 42.731 1.00 71.25 204 THR A CA 1
ATOM 1565 C C . THR A 1 204 ? -26.249 8.499 41.908 1.00 71.25 204 THR A C 1
ATOM 1567 O O . THR A 1 204 ? -25.258 8.890 41.294 1.00 71.25 204 THR A O 1
ATOM 1570 N N . PHE A 1 205 ? -27.379 9.207 41.973 1.00 70.88 205 PHE A N 1
ATOM 1571 C CA . PHE A 1 205 ? -27.537 10.513 41.327 1.00 70.88 205 PHE A CA 1
ATOM 1572 C C . PHE A 1 205 ? -26.635 11.597 41.940 1.00 70.88 205 PHE A C 1
ATOM 1574 O O . PHE A 1 205 ? -26.105 12.412 41.199 1.00 70.88 205 PHE A O 1
ATOM 1581 N N . ILE A 1 206 ? -26.355 11.577 43.251 1.00 74.81 206 ILE A N 1
ATOM 1582 C CA . ILE A 1 206 ? -25.407 12.527 43.883 1.00 74.81 206 ILE A CA 1
ATOM 1583 C C . ILE A 1 206 ? -23.966 12.340 43.371 1.00 74.81 206 ILE A C 1
ATOM 1585 O O . ILE A 1 206 ? -23.190 13.294 43.312 1.00 74.81 206 ILE A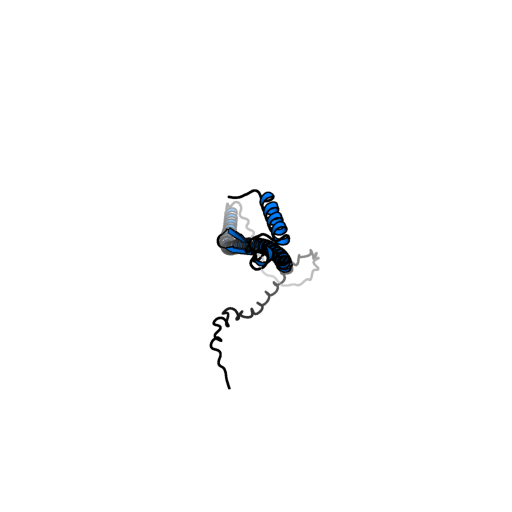 O 1
ATOM 1589 N N . LYS A 1 207 ? -23.581 11.107 43.023 1.00 68.19 207 LYS A N 1
ATOM 1590 C CA . LYS A 1 207 ? -22.216 10.767 42.580 1.00 68.19 207 LYS A CA 1
ATOM 1591 C C . LYS A 1 207 ? -21.967 11.066 41.102 1.00 68.19 207 LYS A C 1
ATOM 1593 O O . LYS A 1 207 ? -20.811 11.062 40.679 1.00 68.19 207 LYS A O 1
ATOM 1598 N N . VAL A 1 208 ? -23.017 11.315 40.324 1.00 61.25 208 VAL A N 1
ATOM 1599 C CA . VAL A 1 208 ? -22.916 11.693 38.916 1.00 61.25 208 VAL A CA 1
ATOM 1600 C C . VAL A 1 208 ? -23.085 13.213 38.836 1.00 61.25 208 VAL A C 1
ATOM 1602 O O . VAL A 1 208 ? -24.166 13.703 39.148 1.00 61.25 208 VAL A O 1
ATOM 1605 N N . PRO A 1 209 ? -22.047 13.989 38.464 1.00 54.88 209 PRO A N 1
ATOM 1606 C CA . PRO A 1 209 ? -22.219 15.416 38.234 1.00 54.88 209 PRO A CA 1
ATOM 1607 C C . PRO A 1 209 ? -23.243 15.608 37.116 1.00 54.88 209 PRO A C 1
ATOM 1609 O O . PRO A 1 209 ? -23.087 15.081 36.012 1.00 54.88 209 PRO A O 1
ATOM 1612 N N . ASP A 1 210 ? -24.307 16.313 37.473 1.00 49.34 210 ASP A N 1
ATOM 1613 C CA . ASP A 1 210 ? -25.513 16.470 36.683 1.00 49.34 210 ASP A CA 1
ATOM 1614 C C . ASP A 1 210 ? -25.220 17.064 35.300 1.00 49.34 210 ASP A C 1
ATOM 1616 O O . ASP A 1 210 ? -24.365 17.942 35.134 1.00 49.34 210 ASP A O 1
ATOM 1620 N N . LYS A 1 211 ? -25.968 16.588 34.309 1.00 49.66 211 LYS A N 1
ATOM 1621 C CA . LYS A 1 211 ? -26.072 17.227 33.001 1.00 49.66 211 LYS A CA 1
ATOM 1622 C C . LYS A 1 211 ? -27.557 17.423 32.716 1.00 49.66 211 LYS A C 1
ATOM 1624 O O . LYS A 1 211 ? -28.138 16.698 31.911 1.00 49.66 211 LYS A O 1
ATOM 1629 N N . VAL A 1 212 ? -28.135 18.382 33.437 1.00 42.03 212 VAL A N 1
ATOM 1630 C CA . VAL A 1 212 ? -29.381 19.073 33.076 1.00 42.03 212 VAL A CA 1
ATOM 1631 C C . VAL A 1 212 ? -29.128 20.107 31.988 1.00 42.03 212 VAL A C 1
ATOM 1633 O O . VAL A 1 212 ? -28.043 20.737 31.999 1.00 42.03 212 VAL A O 1
#

pLDDT: mean 70.52, std 17.29, range [41.41, 97.06]

Mean predicted aligned error: 23.61 Å